Protein AF-A0A9D5UWD8-F1 (afdb_monomer_lite)

Radius of gyration: 19.43 Å; chains: 1; bounding box: 46×44×57 Å

pLDDT: mean 86.45, std 15.27, range [40.31, 98.56]

Sequence (275 aa):
MKQVDFCAARVAHVLWESELEEMVQQRRKTINLGTYKDCDLGVWLHGDGIRELYHLDSVRHLVKVHEAFHHTADRLVALIFTDQQQDIAGEMTRLRNLSRDIVYLVTEAELDYLEHKPLGDFSAHPVKSLIHRLFNIHIPEQGDVEKRGVLDVTYARLMHLRWSRQLLRAFQHWGKDAVLATSEACALGVWIQNVKSKDESILAIVKELEEKHQQFHAKAEETVRLLRRKNFRSSEIVYNDVVALGREVLYLLTRVELTFLQSGTVASSVNVFGH

Secondary structure (DSSP, 8-state):
-----HHHHHHHHHHHHHHHHHHHHHS--------TTTSHHHHHHTTHHHHHHTTSHHHHHHHHHHHHHHHHHHHHHHHHHHT--TTHHHHHHHHHHHHHHHHHHHHHHHHHHHHHS-GGGGTT-TTHHHHHHHHS-----GGGTTTT--EEHHHHHHHHHHHHHHHHHHTTTTTSS-----TTTSHHHHHHHH---S-HHHHHHHHHHHHHHHHHHHHHHHHHHHHHTT-HHHHHHHHHHHHHHHHHHHHHHHHHHHHHHHT----TTEESS--

Foldseek 3Di:
DDDDDLLCQLLVLLVLLVVLVVCLVVVDDDDDPDACCPDSVNVCLVPVVCVPPVVDPLSVVLSVLSNVLRVLSVVLVVCSVVVVPPCNVVSSVSNVVSSLSNLLSSLVSVLVVLVPDDLVVCPPPLCNVLSCCVPPPPVPPLPPLLVQLADALSSVLNVLSVLLVVLVVVLVVLLPRRDDDACCSDSLNVSLVVDDDPDPVLVVLSVVLSVLSNLLRVLSVVLSVCSNVVVNVVSVVSSVSNVVSSSVNSSSSSVSLSVCVVVVPPDSNYDSPSD

Structure (mmCIF, N/CA/C/O backbone):
data_AF-A0A9D5UWD8-F1
#
_entry.id   AF-A0A9D5UWD8-F1
#
loop_
_atom_site.group_PDB
_atom_site.id
_atom_site.type_symbol
_atom_site.label_atom_id
_atom_site.label_alt_id
_atom_site.label_comp_id
_atom_site.label_asym_id
_atom_site.label_entity_id
_atom_site.label_seq_id
_atom_site.pdbx_PDB_ins_code
_atom_site.Cartn_x
_atom_site.Cartn_y
_atom_site.Cartn_z
_atom_site.occupancy
_atom_site.B_iso_or_equiv
_atom_site.auth_seq_id
_atom_site.auth_comp_id
_atom_site.auth_asym_id
_atom_site.auth_atom_id
_atom_site.pdbx_PDB_model_num
ATOM 1 N N . MET A 1 1 ? -20.963 -16.723 -6.556 1.00 53.03 1 MET A N 1
ATOM 2 C CA . MET A 1 1 ? -19.523 -16.480 -6.358 1.00 53.03 1 MET A CA 1
ATOM 3 C C . MET A 1 1 ? -19.395 -15.074 -5.818 1.00 53.03 1 MET A C 1
ATOM 5 O O . MET A 1 1 ? -19.935 -14.172 -6.453 1.00 53.03 1 MET A O 1
ATOM 9 N N . LYS A 1 2 ? -18.842 -14.891 -4.616 1.00 64.75 2 LYS A N 1
ATOM 10 C CA . LYS A 1 2 ? -18.744 -13.547 -4.023 1.00 64.75 2 LYS A CA 1
ATOM 11 C C . LYS A 1 2 ? -17.436 -12.940 -4.521 1.00 64.75 2 LYS A C 1
ATOM 13 O O . LYS A 1 2 ? -16.362 -13.360 -4.105 1.00 64.75 2 LYS A O 1
ATOM 18 N N . GLN A 1 3 ? -17.532 -12.006 -5.461 1.00 78.44 3 GLN A N 1
ATOM 19 C CA . GLN A 1 3 ? -16.373 -11.252 -5.926 1.00 78.44 3 GLN A CA 1
ATOM 20 C C . GLN A 1 3 ? -15.854 -10.389 -4.771 1.00 78.44 3 GLN A C 1
ATOM 22 O O . GLN A 1 3 ? -16.652 -9.744 -4.087 1.00 78.44 3 GLN A O 1
ATOM 27 N N . VAL A 1 4 ? -14.541 -10.407 -4.529 1.00 83.25 4 VAL A N 1
ATOM 28 C CA . VAL A 1 4 ? -13.931 -9.502 -3.551 1.00 83.25 4 VAL A CA 1
ATOM 29 C C . VAL A 1 4 ? -13.881 -8.097 -4.122 1.00 83.25 4 VAL A C 1
ATOM 31 O O . VAL A 1 4 ? -13.512 -7.892 -5.279 1.00 83.25 4 VAL A O 1
ATOM 34 N N . ASP A 1 5 ? -14.233 -7.132 -3.287 1.00 89.12 5 ASP A N 1
ATOM 35 C CA . ASP A 1 5 ? -13.921 -5.737 -3.531 1.00 89.12 5 ASP A CA 1
ATOM 36 C C . ASP A 1 5 ? -12.539 -5.451 -2.923 1.00 89.12 5 ASP A C 1
ATOM 38 O O . ASP A 1 5 ? -12.387 -5.296 -1.708 1.00 89.12 5 ASP A O 1
ATOM 42 N N . PHE A 1 6 ? -11.508 -5.444 -3.774 1.00 91.81 6 PHE A N 1
ATOM 43 C CA . PHE A 1 6 ? -10.127 -5.183 -3.359 1.00 91.81 6 PHE A CA 1
ATOM 44 C C . PHE A 1 6 ? -9.966 -3.794 -2.724 1.00 91.81 6 PHE A C 1
ATOM 46 O O . PHE A 1 6 ? -9.140 -3.619 -1.825 1.00 91.81 6 PHE A O 1
ATOM 53 N N . CYS A 1 7 ? -10.761 -2.813 -3.160 1.00 92.00 7 CYS A N 1
ATOM 54 C CA . CYS A 1 7 ? -10.747 -1.465 -2.612 1.00 92.00 7 CYS A CA 1
ATOM 55 C C . CYS A 1 7 ? -11.295 -1.463 -1.185 1.00 92.00 7 CYS A C 1
ATOM 57 O O . CYS A 1 7 ? -10.599 -1.038 -0.260 1.00 92.00 7 CYS A O 1
ATOM 59 N N . ALA A 1 8 ? -12.484 -2.038 -0.988 1.00 90.81 8 ALA A N 1
ATOM 60 C CA . ALA A 1 8 ? -13.087 -2.174 0.334 1.00 90.81 8 ALA A CA 1
ATOM 61 C C . ALA A 1 8 ? -12.177 -2.951 1.299 1.00 90.81 8 ALA A C 1
ATOM 63 O O . ALA A 1 8 ? -12.008 -2.540 2.446 1.00 90.81 8 ALA A O 1
ATOM 64 N N . ALA A 1 9 ? -11.525 -4.022 0.830 1.00 94.44 9 ALA A N 1
ATOM 65 C CA . ALA A 1 9 ? -10.587 -4.794 1.641 1.00 94.44 9 ALA A CA 1
ATOM 66 C C . ALA A 1 9 ? -9.400 -3.948 2.135 1.00 94.44 9 ALA A C 1
ATOM 68 O O . ALA A 1 9 ? -9.083 -3.993 3.323 1.00 94.44 9 ALA A O 1
ATOM 69 N N . ARG A 1 10 ? -8.758 -3.153 1.264 1.00 96.75 10 ARG A N 1
ATOM 70 C CA . ARG A 1 10 ? -7.655 -2.257 1.665 1.00 96.75 10 ARG A CA 1
ATOM 71 C C . ARG A 1 10 ? -8.112 -1.221 2.687 1.00 96.75 10 ARG A C 1
ATOM 73 O O . ARG A 1 10 ? -7.477 -1.069 3.728 1.00 96.75 10 ARG A O 1
ATOM 80 N N . VAL A 1 11 ? -9.215 -0.533 2.395 1.00 95.50 11 VAL A N 1
ATOM 81 C CA . VAL A 1 11 ? -9.750 0.535 3.249 1.00 95.50 11 VAL A CA 1
ATOM 82 C C . VAL A 1 11 ? -10.136 -0.005 4.626 1.00 95.50 11 VAL A C 1
ATOM 84 O O . VAL A 1 11 ? -9.783 0.614 5.626 1.00 95.50 11 VAL A O 1
ATOM 87 N N . ALA A 1 12 ? -10.787 -1.171 4.698 1.00 95.38 12 ALA A N 1
ATOM 88 C CA . ALA A 1 12 ? -11.187 -1.784 5.964 1.00 95.38 12 ALA A CA 1
ATOM 89 C C . ALA A 1 12 ? -9.990 -2.060 6.890 1.00 95.38 12 ALA A C 1
ATOM 91 O O . ALA A 1 12 ? -10.049 -1.752 8.076 1.00 95.38 12 ALA A O 1
ATOM 92 N N . HIS A 1 13 ? -8.877 -2.571 6.354 1.00 97.25 13 HIS A N 1
ATOM 93 C CA . HIS A 1 13 ? -7.698 -2.878 7.171 1.00 97.25 13 HIS A CA 1
ATOM 94 C C . HIS A 1 13 ? -6.974 -1.622 7.663 1.00 97.25 13 HIS A C 1
ATOM 96 O O . HIS A 1 13 ? -6.545 -1.578 8.815 1.00 97.25 13 HIS A O 1
ATOM 102 N N . VAL A 1 14 ? -6.884 -0.583 6.827 1.00 97.69 14 VAL A N 1
ATOM 103 C CA . VAL A 1 14 ? -6.321 0.712 7.245 1.00 97.69 14 VAL A CA 1
ATOM 104 C C . VAL A 1 14 ? -7.233 1.402 8.267 1.00 97.69 14 VAL A C 1
ATOM 106 O O . VAL A 1 14 ? -6.741 2.033 9.202 1.00 97.69 14 VAL A O 1
ATOM 109 N N . LEU A 1 15 ? -8.556 1.246 8.144 1.00 95.75 15 LEU A N 1
ATOM 110 C CA . LEU A 1 15 ? -9.509 1.721 9.147 1.00 95.75 15 LEU A CA 1
ATOM 111 C C . LEU A 1 15 ? -9.296 1.012 10.488 1.00 95.75 15 LEU A C 1
ATOM 113 O O . LEU A 1 15 ? -9.133 1.686 11.499 1.00 95.75 15 LEU A O 1
ATOM 117 N N . TRP A 1 16 ? -9.221 -0.320 10.500 1.00 97.00 16 TRP A N 1
ATOM 118 C CA . TRP A 1 16 ? -8.969 -1.087 11.722 1.00 97.00 16 TRP A CA 1
ATOM 119 C C . TRP A 1 16 ? -7.642 -0.739 12.391 1.00 97.00 16 TRP A C 1
ATOM 121 O O . TRP A 1 16 ? -7.587 -0.622 13.612 1.00 97.00 16 TRP A O 1
ATOM 131 N N . GLU A 1 17 ? -6.579 -0.527 11.612 1.00 97.44 17 GLU A N 1
ATOM 132 C CA . GLU A 1 17 ? -5.311 -0.011 12.133 1.00 97.44 17 GLU A CA 1
ATOM 133 C C . GLU A 1 17 ? -5.503 1.340 12.843 1.00 97.44 17 GLU A C 1
ATOM 135 O O . GLU A 1 17 ? -5.020 1.520 13.962 1.00 97.44 17 GLU A O 1
ATOM 140 N N . SER A 1 18 ? -6.238 2.272 12.226 1.00 95.56 18 SER A N 1
ATOM 141 C CA . SER A 1 18 ? -6.522 3.589 12.808 1.00 95.56 18 SER A CA 1
ATOM 142 C C . SER A 1 18 ? -7.382 3.503 14.074 1.00 95.56 18 SER A C 1
ATOM 144 O O . SER A 1 18 ? -7.143 4.246 15.025 1.00 95.56 18 SER A O 1
ATOM 146 N N . GLU A 1 19 ? -8.379 2.618 14.107 1.00 94.94 19 GLU A N 1
ATOM 147 C CA . GLU A 1 19 ? -9.230 2.402 15.283 1.00 94.94 19 GLU A CA 1
ATOM 148 C C . GLU A 1 19 ? -8.437 1.785 16.447 1.00 94.94 19 GLU A C 1
ATOM 150 O O . GLU A 1 19 ? -8.596 2.199 17.597 1.00 94.94 19 GLU A O 1
ATOM 155 N N . LEU A 1 20 ? -7.536 0.841 16.155 1.00 95.62 20 LEU A N 1
ATOM 156 C CA . LEU A 1 20 ? -6.610 0.261 17.133 1.00 95.62 20 LEU A CA 1
ATOM 157 C C . LEU A 1 20 ? -5.640 1.308 17.688 1.00 95.62 20 LEU A C 1
ATOM 159 O O . LEU A 1 20 ? -5.402 1.348 18.896 1.00 95.62 20 LEU A O 1
ATOM 163 N N . GLU A 1 21 ? -5.113 2.186 16.837 1.00 95.25 21 GLU A N 1
ATOM 164 C CA . GLU A 1 21 ? -4.282 3.305 17.278 1.00 95.25 21 GLU A CA 1
ATOM 165 C C . GLU A 1 21 ? -5.048 4.247 18.217 1.00 95.25 21 GLU A C 1
ATOM 167 O O . GLU A 1 21 ? -4.544 4.618 19.280 1.00 95.25 21 GLU A O 1
ATOM 172 N N . GLU A 1 22 ? -6.287 4.593 17.868 1.00 93.94 22 GLU A N 1
ATOM 173 C CA . GLU A 1 22 ? -7.138 5.428 18.711 1.00 93.94 22 GLU A CA 1
ATOM 174 C C . GLU A 1 22 ? -7.429 4.753 20.062 1.00 93.94 22 GLU A C 1
ATOM 176 O O . GLU A 1 22 ? -7.369 5.405 21.109 1.00 93.94 22 GLU A O 1
ATOM 181 N N . MET A 1 23 ? -7.673 3.438 20.072 1.00 93.06 23 MET A N 1
ATOM 182 C CA . MET A 1 23 ? -7.838 2.665 21.305 1.00 93.06 23 MET A CA 1
ATOM 183 C C . MET A 1 23 ? -6.600 2.726 22.200 1.00 93.06 23 MET A C 1
ATOM 185 O O . MET A 1 23 ? -6.744 2.913 23.410 1.00 93.06 23 MET A O 1
ATOM 189 N N . VAL A 1 24 ? -5.397 2.604 21.630 1.00 93.00 24 VAL A N 1
ATOM 190 C CA . VAL A 1 24 ? -4.136 2.735 22.378 1.00 93.00 24 VAL A CA 1
ATOM 191 C C . VAL A 1 24 ? -4.013 4.130 23.000 1.00 93.00 24 VAL A C 1
ATOM 193 O O . VAL A 1 24 ? -3.635 4.253 24.166 1.00 93.00 24 VAL A O 1
ATOM 196 N N . GLN A 1 25 ? -4.361 5.179 22.250 1.00 92.12 25 GLN A N 1
ATOM 197 C CA . GLN A 1 25 ? -4.231 6.569 22.697 1.00 92.12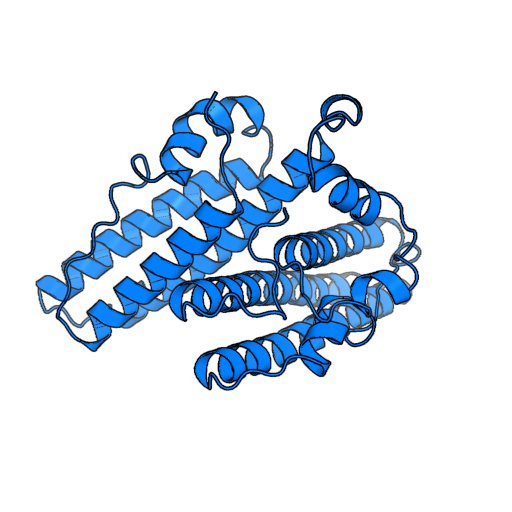 25 GLN A CA 1
ATOM 198 C C . GLN A 1 25 ? -5.275 6.960 23.755 1.00 92.12 25 GLN A C 1
ATOM 200 O O . GLN A 1 25 ? -4.943 7.607 24.748 1.00 92.12 25 GLN A O 1
ATOM 205 N N . GLN A 1 26 ? -6.539 6.577 23.561 1.00 89.00 26 GLN A N 1
ATOM 206 C CA . GLN A 1 26 ? -7.663 7.029 24.391 1.00 89.00 26 GLN A CA 1
ATOM 207 C C . GLN A 1 26 ? -8.056 6.029 25.489 1.00 89.00 26 GLN A C 1
ATOM 209 O O . GLN A 1 26 ? -8.856 6.363 26.366 1.00 89.00 26 GLN A O 1
ATOM 214 N N . ARG A 1 27 ? -7.529 4.796 25.445 1.00 77.06 27 ARG A N 1
ATOM 215 C CA . ARG A 1 27 ? -7.887 3.662 26.324 1.00 77.06 27 ARG A CA 1
ATOM 216 C C . ARG A 1 27 ? -9.387 3.357 26.394 1.00 77.06 27 ARG A C 1
ATOM 218 O O . ARG A 1 27 ? -9.860 2.782 27.374 1.00 77.06 27 ARG A O 1
ATOM 225 N N . ARG A 1 28 ? -10.170 3.800 25.408 1.00 69.38 28 ARG A N 1
ATOM 226 C CA . ARG A 1 28 ? -11.636 3.747 25.444 1.00 69.38 28 ARG A CA 1
ATOM 227 C C . ARG A 1 28 ? -12.200 3.629 24.040 1.00 69.38 28 ARG A C 1
ATOM 229 O O . ARG A 1 28 ? -12.428 4.636 23.388 1.00 69.38 28 ARG A O 1
ATOM 236 N N . LYS A 1 29 ? -12.428 2.392 23.612 1.00 72.94 29 LYS A N 1
ATOM 237 C CA . LYS A 1 29 ? -13.350 1.960 22.552 1.00 72.94 29 LYS A CA 1
ATOM 238 C C . LYS A 1 29 ? -13.253 0.438 22.477 1.00 72.94 29 LYS A C 1
ATOM 240 O O . LYS A 1 29 ? -12.194 -0.125 22.730 1.00 72.94 29 LYS A O 1
ATOM 245 N N . THR A 1 30 ? -14.360 -0.230 22.190 1.00 78.75 30 THR A N 1
ATOM 246 C CA . THR A 1 30 ? -14.347 -1.633 21.768 1.00 78.75 30 THR A CA 1
ATOM 247 C C . THR A 1 30 ? -14.450 -1.637 20.256 1.00 78.75 30 THR A C 1
ATOM 249 O O . THR A 1 30 ? -15.386 -1.047 19.718 1.00 78.75 30 THR A O 1
ATOM 252 N N . ILE A 1 31 ? -13.521 -2.300 19.585 1.00 86.19 31 ILE A N 1
ATOM 253 C CA . ILE A 1 31 ? -13.598 -2.554 18.146 1.00 86.19 31 ILE A CA 1
ATOM 254 C C . ILE A 1 31 ? -14.080 -3.981 17.914 1.00 86.19 31 ILE A C 1
ATOM 256 O O . ILE A 1 31 ? -13.827 -4.872 18.726 1.00 86.19 31 ILE A O 1
ATOM 260 N N . ASN A 1 32 ? -14.764 -4.198 16.798 1.00 85.12 32 ASN A N 1
ATOM 261 C CA . ASN A 1 32 ? -15.128 -5.532 16.347 1.00 85.12 32 ASN A CA 1
ATOM 262 C C . ASN A 1 32 ? -14.342 -5.858 15.076 1.00 85.12 32 ASN A C 1
ATOM 264 O O . ASN A 1 32 ? -14.745 -5.467 13.984 1.00 85.12 32 ASN A O 1
ATOM 268 N N . LEU A 1 33 ? -13.220 -6.558 15.233 1.00 84.56 33 LEU A N 1
ATOM 269 C CA . LEU A 1 33 ? -12.366 -6.972 14.116 1.00 84.56 33 LEU A CA 1
ATOM 270 C C . LEU A 1 33 ? -12.834 -8.279 13.459 1.00 84.56 33 LEU A C 1
ATOM 272 O O . LEU A 1 33 ? -12.444 -8.569 12.330 1.00 84.56 33 LEU A O 1
ATOM 276 N N . GLY A 1 34 ? -13.646 -9.079 14.161 1.00 89.06 34 GLY A N 1
ATOM 277 C CA . GLY A 1 34 ? -13.871 -10.482 13.807 1.00 89.06 34 GLY A CA 1
ATOM 278 C C . GLY A 1 34 ? -12.572 -11.303 13.797 1.00 89.06 34 GLY A C 1
ATOM 279 O O . GLY A 1 34 ? -11.487 -10.806 14.107 1.00 89.06 34 GLY A O 1
ATOM 280 N N . THR A 1 35 ? -12.664 -12.583 13.434 1.00 93.00 35 THR A N 1
ATOM 281 C CA . THR A 1 35 ? -11.459 -13.375 13.154 1.00 93.00 35 THR A CA 1
ATOM 282 C C . THR A 1 35 ? -10.968 -13.112 11.729 1.00 93.00 35 THR A C 1
ATOM 284 O O . THR A 1 35 ? -11.724 -12.650 10.871 1.00 93.00 35 THR A O 1
ATOM 287 N N . TYR A 1 36 ? -9.732 -13.513 11.425 1.00 94.88 36 TYR A N 1
ATOM 288 C CA . TYR A 1 36 ? -9.190 -13.463 10.060 1.00 94.88 36 TYR A CA 1
ATOM 289 C C . TYR A 1 36 ? -9.979 -14.303 9.036 1.00 94.88 36 TYR A C 1
ATOM 291 O O . TYR A 1 36 ? -9.665 -14.274 7.851 1.00 94.88 36 TYR A O 1
ATOM 299 N N . LYS A 1 37 ? -10.968 -15.101 9.454 1.00 94.62 37 LYS A N 1
ATOM 300 C CA . LYS A 1 37 ? -11.851 -15.847 8.543 1.00 94.62 37 LYS A CA 1
ATOM 301 C C . LYS A 1 37 ? -13.211 -15.186 8.356 1.00 94.62 37 LYS A C 1
ATOM 303 O O . LYS A 1 37 ? -13.900 -15.526 7.399 1.00 94.62 37 LYS A O 1
ATOM 308 N N . ASP A 1 38 ? -13.573 -14.258 9.237 1.00 94.12 38 ASP A N 1
ATOM 309 C CA . ASP A 1 38 ? -14.908 -13.661 9.282 1.00 94.12 38 ASP A CA 1
ATOM 310 C C . ASP A 1 38 ? -14.965 -12.288 8.603 1.00 94.12 38 ASP A C 1
ATOM 312 O O . ASP A 1 38 ? -16.046 -11.830 8.236 1.00 94.12 38 ASP A O 1
ATOM 316 N N . CYS A 1 39 ? -13.820 -11.628 8.395 1.00 94.12 39 CYS A N 1
ATOM 317 C CA . CYS A 1 39 ? -13.760 -10.408 7.594 1.00 94.12 39 CYS A CA 1
ATOM 318 C C . CYS A 1 39 ? -13.993 -10.693 6.099 1.00 94.12 39 CYS A C 1
ATOM 320 O O . CYS A 1 39 ? -13.713 -11.789 5.617 1.00 94.12 39 CYS A O 1
ATOM 322 N N . ASP A 1 40 ? -14.449 -9.699 5.327 1.00 91.69 40 ASP A N 1
ATOM 323 C CA . ASP A 1 40 ? -14.747 -9.882 3.894 1.00 91.69 40 ASP A CA 1
ATOM 324 C C . ASP A 1 40 ? -13.547 -10.411 3.089 1.00 91.69 40 ASP A C 1
ATOM 326 O O . ASP A 1 40 ? -13.710 -11.301 2.248 1.00 91.69 40 ASP A O 1
ATOM 330 N N . LEU A 1 41 ? -12.338 -9.910 3.378 1.00 94.00 41 LEU A N 1
ATOM 331 C CA . LEU A 1 41 ? -11.107 -10.413 2.766 1.00 94.00 41 LEU A CA 1
ATOM 332 C C . LEU A 1 41 ? -10.833 -11.865 3.179 1.00 94.00 41 LEU A C 1
ATOM 334 O O . LEU A 1 41 ? -10.489 -12.679 2.330 1.00 94.00 41 LEU A O 1
ATOM 338 N N . GLY A 1 42 ? -11.018 -12.204 4.454 1.00 94.69 42 GLY A N 1
ATOM 339 C CA . GLY A 1 42 ? -10.852 -13.552 4.995 1.00 94.69 42 GLY A CA 1
ATOM 340 C C . GLY A 1 42 ? -11.817 -14.561 4.388 1.00 94.69 42 GLY A C 1
ATOM 341 O O . GLY A 1 42 ? -11.394 -15.615 3.914 1.00 94.69 42 GLY A O 1
ATOM 342 N N . VAL A 1 43 ? -13.101 -14.208 4.317 1.00 93.69 43 VAL A N 1
ATOM 343 C CA . VAL A 1 43 ? -14.144 -15.013 3.669 1.00 93.69 43 VAL A CA 1
ATOM 344 C C . VAL A 1 43 ? -13.773 -15.295 2.214 1.00 93.69 43 VAL A C 1
ATOM 346 O O . VAL A 1 43 ? -13.932 -16.421 1.741 1.00 93.69 43 VAL A O 1
ATOM 349 N N . TRP A 1 44 ? -13.233 -14.304 1.501 1.00 92.38 44 TRP A N 1
ATOM 350 C CA . TRP A 1 44 ? -12.761 -14.507 0.134 1.00 92.38 44 TRP A CA 1
ATOM 351 C C . TRP A 1 44 ? -11.486 -15.364 0.065 1.00 92.38 44 TRP A C 1
ATOM 353 O O . TRP A 1 44 ? -11.452 -16.334 -0.696 1.00 92.38 44 TRP A O 1
ATOM 363 N N . LEU A 1 45 ? -10.468 -15.069 0.881 1.00 92.00 45 LEU A N 1
ATOM 364 C CA . LEU A 1 45 ? -9.189 -15.790 0.933 1.00 92.00 45 LEU A CA 1
ATOM 365 C C . LEU A 1 45 ? -9.330 -17.253 1.357 1.00 92.00 45 LEU A C 1
ATOM 367 O O . LEU A 1 45 ? -8.485 -18.061 0.996 1.00 92.00 45 LEU A O 1
ATOM 371 N N . HIS A 1 46 ? -10.364 -17.606 2.117 1.00 90.56 46 HIS A N 1
ATOM 372 C CA . HIS A 1 46 ? -10.648 -18.984 2.526 1.00 90.56 46 HIS A CA 1
ATOM 373 C C . HIS A 1 46 ? -11.791 -19.631 1.729 1.00 90.56 46 HIS A C 1
ATOM 375 O O . HIS A 1 46 ? -12.124 -20.792 1.969 1.00 90.56 46 HIS A O 1
ATOM 381 N N . GLY A 1 47 ? -12.368 -18.901 0.773 1.00 89.19 47 GLY A N 1
ATOM 382 C CA . GLY A 1 47 ? -13.449 -19.348 -0.098 1.00 89.19 47 GLY A CA 1
ATOM 383 C C . GLY A 1 47 ? -13.031 -19.371 -1.567 1.00 89.19 47 GLY A C 1
ATOM 384 O O . GLY A 1 47 ? -12.229 -20.199 -1.997 1.00 89.19 47 GLY A O 1
ATOM 385 N N . ASP A 1 48 ? -13.622 -18.479 -2.360 1.00 82.38 48 ASP A N 1
ATOM 386 C CA . ASP A 1 48 ? -13.440 -18.435 -3.816 1.00 82.38 48 ASP A CA 1
ATOM 387 C C . ASP A 1 48 ? -12.011 -18.018 -4.215 1.00 82.38 48 ASP A C 1
ATOM 389 O O . ASP A 1 48 ? -11.419 -18.626 -5.108 1.00 82.38 48 ASP A O 1
ATOM 393 N N . GLY A 1 49 ? -11.417 -17.052 -3.506 1.00 78.31 49 GLY A N 1
ATOM 394 C CA . GLY A 1 49 ? -10.121 -16.463 -3.853 1.00 78.31 49 GLY A CA 1
ATOM 395 C C . GLY A 1 49 ? -8.967 -17.459 -3.863 1.00 78.31 49 GLY A C 1
ATOM 396 O O . GLY A 1 49 ? -8.127 -17.429 -4.763 1.00 78.31 49 GLY A O 1
ATOM 397 N N . ILE A 1 50 ? -8.951 -18.404 -2.918 1.00 82.38 50 ILE A N 1
ATOM 398 C CA . ILE A 1 50 ? -7.919 -19.447 -2.883 1.00 82.38 50 ILE A CA 1
ATOM 399 C C . ILE A 1 50 ? -8.058 -20.422 -4.053 1.00 82.38 50 ILE A C 1
ATOM 401 O O . ILE A 1 50 ? -7.071 -20.929 -4.569 1.00 82.38 50 ILE A O 1
ATOM 405 N N . ARG A 1 51 ? -9.277 -20.693 -4.518 1.00 84.75 51 ARG A N 1
ATOM 406 C CA . ARG A 1 51 ? -9.471 -21.653 -5.609 1.00 84.75 51 ARG A CA 1
ATOM 407 C C . ARG A 1 51 ? -8.962 -21.099 -6.932 1.00 84.75 51 ARG A C 1
ATOM 409 O O . ARG A 1 51 ? -8.381 -21.843 -7.714 1.00 84.75 51 ARG A O 1
ATOM 416 N N . GLU A 1 52 ? -9.152 -19.803 -7.154 1.00 82.88 52 GLU A N 1
ATOM 417 C CA . GLU A 1 52 ? -8.781 -19.145 -8.406 1.00 82.88 52 GLU A CA 1
ATOM 418 C C . GLU A 1 52 ? -7.316 -18.695 -8.417 1.00 82.88 52 GLU A C 1
ATOM 420 O O . GLU A 1 52 ? -6.607 -18.917 -9.397 1.00 82.88 52 GLU A O 1
ATOM 425 N N . LEU A 1 53 ? -6.838 -18.096 -7.323 1.00 85.94 53 LEU A N 1
ATOM 426 C CA . LEU A 1 53 ? -5.596 -17.318 -7.330 1.00 85.94 53 LEU A CA 1
ATOM 427 C C . LEU A 1 53 ? -4.489 -17.876 -6.425 1.00 85.94 53 LEU A C 1
ATOM 429 O O . LEU A 1 53 ? -3.399 -17.315 -6.386 1.00 85.94 53 LEU A O 1
ATOM 433 N N . TYR A 1 54 ? -4.691 -18.999 -5.726 1.00 86.44 54 TYR A N 1
ATOM 434 C CA . TYR A 1 54 ? -3.675 -19.538 -4.800 1.00 86.44 54 TYR A CA 1
ATOM 435 C C . TYR A 1 54 ? -2.384 -20.013 -5.466 1.00 86.44 54 TYR A C 1
ATOM 437 O O . TYR A 1 54 ? -1.360 -20.179 -4.800 1.00 86.44 54 TYR A O 1
ATOM 445 N N . HIS A 1 55 ? -2.401 -20.235 -6.779 1.00 88.31 55 HIS A N 1
ATOM 446 C CA . HIS A 1 55 ? -1.185 -20.530 -7.528 1.00 88.31 55 HIS A CA 1
ATOM 447 C C . HIS A 1 55 ? -0.218 -19.330 -7.554 1.00 88.31 55 HIS A C 1
ATOM 449 O O . HIS A 1 55 ? 0.988 -19.544 -7.696 1.00 88.31 55 HIS A O 1
ATOM 455 N N . LEU A 1 56 ? -0.714 -18.113 -7.315 1.00 88.62 56 LEU A N 1
ATOM 456 C CA . LEU A 1 56 ? 0.077 -16.892 -7.212 1.00 88.62 56 LEU A CA 1
ATOM 457 C C . LEU A 1 56 ? 0.758 -16.779 -5.839 1.00 88.62 56 LEU A C 1
ATOM 459 O O . LEU A 1 56 ? 0.130 -16.946 -4.789 1.00 88.62 56 LEU A O 1
ATOM 463 N N . ASP A 1 57 ? 2.055 -16.462 -5.839 1.00 91.06 57 ASP A N 1
ATOM 464 C CA . ASP A 1 57 ? 2.840 -16.263 -4.612 1.00 91.06 57 ASP A CA 1
ATOM 465 C C . ASP A 1 57 ? 2.304 -15.116 -3.747 1.00 91.06 57 ASP A C 1
ATOM 467 O O . ASP A 1 57 ? 2.260 -15.242 -2.519 1.00 91.06 57 ASP A O 1
ATOM 471 N N . SER A 1 58 ? 1.838 -14.038 -4.385 1.00 90.31 58 SER A N 1
ATOM 472 C CA . SER A 1 58 ? 1.239 -12.863 -3.741 1.00 90.31 58 SER A CA 1
ATOM 473 C C . SER A 1 58 ? 0.057 -13.253 -2.848 1.00 90.31 58 SER A C 1
ATOM 475 O O . SER A 1 58 ? 0.016 -12.887 -1.673 1.00 90.31 58 SER A O 1
ATOM 477 N N . VAL A 1 59 ? -0.849 -14.099 -3.347 1.00 92.56 59 VAL A N 1
ATOM 478 C CA . VAL A 1 59 ? -2.022 -14.583 -2.598 1.00 92.56 59 VAL A CA 1
ATOM 479 C C . VAL A 1 59 ? -1.628 -15.531 -1.468 1.00 92.56 59 VAL A C 1
ATOM 481 O O . VAL A 1 59 ? -2.149 -15.414 -0.357 1.00 92.56 59 VAL A O 1
ATOM 484 N N . ARG A 1 60 ? -0.666 -16.439 -1.688 1.00 94.31 60 ARG A N 1
ATOM 485 C CA . ARG A 1 60 ? -0.155 -17.303 -0.606 1.00 94.31 60 ARG A CA 1
ATOM 486 C C . ARG A 1 60 ? 0.463 -16.493 0.527 1.00 94.31 60 ARG A C 1
ATOM 488 O O . ARG A 1 60 ? 0.310 -16.854 1.696 1.00 94.31 60 ARG A O 1
ATOM 495 N N . HIS A 1 61 ? 1.185 -15.429 0.190 1.00 96.00 61 HIS A N 1
ATOM 496 C CA . HIS A 1 61 ? 1.771 -14.543 1.183 1.00 96.00 61 HIS A CA 1
ATOM 497 C C . HIS A 1 61 ? 0.698 -13.709 1.890 1.00 96.00 61 HIS A C 1
ATOM 499 O O . HIS A 1 61 ? 0.733 -13.615 3.117 1.00 96.00 61 HIS A O 1
ATOM 505 N N . LEU A 1 62 ? -0.296 -13.212 1.147 1.00 96.19 62 LEU A N 1
ATOM 506 C CA . LEU A 1 62 ? -1.421 -12.447 1.681 1.00 96.19 62 LEU A CA 1
ATOM 507 C C . LEU A 1 62 ? -2.165 -13.214 2.777 1.00 96.19 62 LEU A C 1
ATOM 509 O O . LEU A 1 62 ? -2.408 -12.641 3.831 1.00 96.19 62 LEU A O 1
ATOM 513 N N . VAL A 1 63 ? -2.441 -14.512 2.594 1.00 96.19 63 VAL A N 1
ATOM 514 C CA . VAL A 1 63 ? -3.074 -15.350 3.636 1.00 96.19 63 VAL A CA 1
ATOM 515 C C . VAL A 1 63 ? -2.285 -15.310 4.950 1.00 96.19 63 VAL A C 1
ATOM 517 O O . VAL A 1 63 ? -2.867 -15.116 6.015 1.00 96.19 63 VAL A O 1
ATOM 520 N N . LYS A 1 64 ? -0.954 -15.443 4.883 1.00 97.25 64 LYS A N 1
ATOM 521 C CA . LYS A 1 64 ? -0.085 -15.455 6.072 1.00 97.25 64 LYS A CA 1
ATOM 522 C C . LYS A 1 64 ? -0.023 -14.089 6.755 1.00 97.25 64 LYS A C 1
ATOM 524 O O . LYS A 1 64 ? -0.086 -14.016 7.979 1.00 97.25 64 LYS A O 1
ATOM 529 N N . VAL A 1 65 ? 0.128 -13.017 5.974 1.00 98.25 65 VAL A N 1
ATOM 530 C CA . VAL A 1 65 ? 0.194 -11.642 6.497 1.00 98.25 65 VAL A CA 1
ATOM 531 C C . VAL A 1 65 ? -1.146 -11.245 7.117 1.00 98.25 65 VAL A C 1
ATOM 533 O O . VAL A 1 65 ? -1.169 -10.680 8.206 1.00 98.25 65 VAL A O 1
ATOM 536 N N . HIS A 1 66 ? -2.253 -11.601 6.469 1.00 97.94 66 HIS A N 1
ATOM 537 C CA . HIS A 1 66 ? -3.604 -11.358 6.956 1.00 97.94 66 HIS A CA 1
ATOM 538 C C . HIS A 1 66 ? -3.878 -12.061 8.291 1.00 97.94 66 HIS A C 1
ATOM 540 O O . HIS A 1 66 ? -4.317 -11.430 9.252 1.00 97.94 66 HIS A O 1
ATOM 546 N N . GLU A 1 67 ? -3.541 -13.349 8.393 1.00 97.94 67 GLU A N 1
ATOM 547 C CA . GLU A 1 67 ? -3.640 -14.082 9.655 1.00 97.94 67 GLU A CA 1
ATOM 548 C C . GLU A 1 67 ? -2.773 -13.430 10.745 1.00 97.94 67 GLU A C 1
ATOM 550 O O . GLU A 1 67 ? -3.243 -13.205 11.862 1.00 97.94 67 GLU A O 1
ATOM 555 N N . ALA A 1 68 ? -1.528 -13.063 10.424 1.00 98.31 68 ALA A N 1
ATOM 556 C CA . ALA A 1 68 ? -0.629 -12.401 11.366 1.00 98.31 68 ALA A CA 1
ATOM 557 C C . ALA A 1 68 ? -1.143 -11.025 11.828 1.00 98.31 68 ALA A C 1
ATOM 559 O O . ALA A 1 68 ? -0.912 -10.660 12.984 1.00 98.31 68 ALA A O 1
ATOM 560 N N . PHE A 1 69 ? -1.825 -10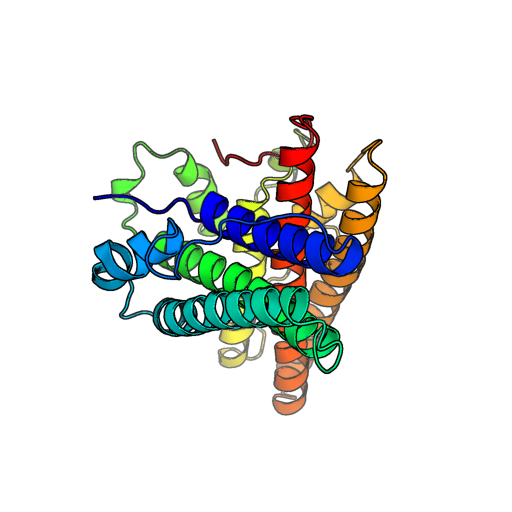.272 10.958 1.00 98.44 69 PHE A N 1
ATOM 561 C CA . PHE A 1 69 ? -2.439 -8.983 11.287 1.00 98.44 69 PHE A CA 1
ATOM 562 C C . PHE A 1 69 ? -3.504 -9.148 12.366 1.00 98.44 69 PHE A C 1
ATOM 564 O O . PHE A 1 69 ? -3.370 -8.548 13.429 1.00 98.44 69 PHE A O 1
ATOM 571 N N . HIS A 1 70 ? -4.488 -10.024 12.149 1.00 98.12 70 HIS A N 1
ATOM 572 C CA . HIS A 1 70 ? -5.553 -10.264 13.128 1.00 98.12 70 HIS A CA 1
ATOM 573 C C . HIS A 1 70 ? -5.003 -10.793 14.459 1.00 98.12 70 HIS A C 1
ATOM 575 O O . HIS A 1 70 ? -5.364 -10.274 15.508 1.00 98.12 70 HIS A O 1
ATOM 581 N N . HIS A 1 71 ? -4.046 -11.730 14.443 1.00 97.50 71 HIS A N 1
ATOM 582 C CA . HIS A 1 71 ? -3.420 -12.201 15.688 1.00 97.50 71 HIS A CA 1
ATOM 583 C C . HIS A 1 71 ? -2.679 -11.083 16.440 1.00 97.50 71 HIS A C 1
ATOM 585 O O . HIS A 1 71 ? -2.675 -11.052 17.668 1.00 97.50 71 HIS A O 1
ATOM 591 N N . THR A 1 72 ? -2.016 -10.176 15.718 1.00 97.38 72 THR A N 1
ATOM 592 C CA . THR A 1 72 ? -1.338 -9.012 16.316 1.00 97.38 72 THR A CA 1
ATOM 593 C C . THR A 1 72 ? -2.359 -8.027 16.885 1.00 97.38 72 THR A C 1
ATOM 595 O O . THR A 1 72 ? -2.165 -7.512 17.983 1.00 97.38 72 THR A O 1
ATOM 598 N N . ALA A 1 73 ? -3.477 -7.820 16.191 1.00 96.50 73 ALA A N 1
ATOM 599 C CA . ALA A 1 73 ? -4.571 -6.992 16.671 1.00 96.50 73 ALA A CA 1
ATOM 600 C C . ALA A 1 73 ? -5.216 -7.564 17.948 1.00 96.50 73 ALA A C 1
ATOM 602 O O . ALA A 1 73 ? -5.389 -6.828 18.917 1.00 96.50 73 ALA A O 1
ATOM 603 N N . ASP A 1 74 ? -5.470 -8.875 18.006 1.00 95.12 74 ASP A N 1
ATOM 604 C CA . ASP A 1 74 ? -6.006 -9.552 19.195 1.00 95.12 74 ASP A CA 1
ATOM 605 C C . ASP A 1 74 ? -5.073 -9.405 20.406 1.00 95.12 74 ASP A C 1
ATOM 607 O O . ASP A 1 74 ? -5.517 -9.092 21.516 1.00 95.12 74 ASP A O 1
ATOM 611 N N . ARG A 1 75 ? -3.758 -9.577 20.199 1.00 94.62 75 ARG A N 1
ATOM 612 C CA . ARG A 1 75 ? -2.755 -9.347 21.251 1.00 94.62 75 ARG A CA 1
ATOM 613 C C . ARG A 1 75 ? -2.756 -7.900 21.724 1.00 94.62 75 ARG A C 1
ATOM 615 O O . ARG A 1 75 ? -2.738 -7.665 22.930 1.00 94.62 75 ARG A O 1
ATOM 622 N N . LEU A 1 76 ? -2.798 -6.941 20.801 1.00 94.62 76 LEU A N 1
ATOM 623 C CA . LEU A 1 76 ? -2.821 -5.518 21.130 1.00 94.62 76 LEU A CA 1
ATOM 624 C C . LEU A 1 76 ? -4.059 -5.163 21.966 1.00 94.62 76 LEU A C 1
ATOM 626 O O . LEU A 1 76 ? -3.936 -4.490 22.988 1.00 94.62 76 LEU A O 1
ATOM 630 N N . VAL A 1 77 ? -5.232 -5.683 21.597 1.00 92.88 77 VAL A N 1
ATOM 631 C CA . VAL A 1 77 ? -6.470 -5.526 22.373 1.00 92.88 77 VAL A CA 1
ATOM 632 C C . VAL A 1 77 ? -6.314 -6.110 23.782 1.00 92.88 77 VAL A C 1
ATOM 634 O O . VAL A 1 77 ? -6.648 -5.444 24.762 1.00 92.88 77 VAL A O 1
ATOM 637 N N . ALA A 1 78 ? -5.750 -7.314 23.917 1.00 92.00 78 ALA A N 1
ATOM 638 C CA . ALA A 1 78 ? -5.507 -7.925 25.224 1.00 92.00 78 ALA A CA 1
ATOM 639 C C . ALA A 1 78 ? -4.530 -7.111 26.099 1.00 92.00 78 ALA A C 1
ATOM 641 O O . ALA A 1 78 ? -4.774 -6.947 27.299 1.00 92.00 78 ALA A O 1
ATOM 642 N N . LEU A 1 79 ? -3.454 -6.564 25.519 1.00 92.12 79 LEU A N 1
ATOM 643 C CA . LEU A 1 79 ? -2.495 -5.697 26.220 1.00 92.12 79 LEU A CA 1
ATOM 644 C C . LEU A 1 79 ? -3.153 -4.408 26.734 1.00 92.12 79 LEU A C 1
ATOM 646 O O . LEU A 1 79 ? -2.931 -4.018 27.880 1.00 92.12 79 LEU A O 1
ATOM 650 N N . ILE A 1 80 ? -4.018 -3.783 25.927 1.00 90.38 80 ILE A N 1
ATOM 651 C CA . ILE A 1 80 ? -4.766 -2.577 26.319 1.00 90.38 80 ILE A CA 1
ATOM 652 C C . ILE A 1 80 ? -5.656 -2.852 27.543 1.00 90.38 80 ILE A C 1
ATOM 654 O O . ILE A 1 80 ? -5.729 -2.016 28.445 1.00 90.38 80 ILE A O 1
ATOM 658 N N . PHE A 1 81 ? -6.309 -4.018 27.609 1.00 89.25 81 PHE A N 1
ATOM 659 C CA . PHE A 1 81 ? -7.216 -4.368 28.711 1.00 89.25 81 PHE A CA 1
ATOM 660 C C . PHE A 1 81 ? -6.518 -4.895 29.972 1.00 89.25 81 PHE A C 1
ATOM 662 O O . PHE A 1 81 ? -7.099 -4.829 31.054 1.00 89.25 81 PHE A O 1
ATOM 669 N N . THR A 1 82 ? -5.291 -5.407 29.863 1.00 88.69 82 THR A N 1
ATOM 670 C CA . THR A 1 82 ? -4.538 -5.970 31.002 1.00 88.69 82 THR A CA 1
ATOM 671 C C . THR A 1 82 ? -3.602 -4.964 31.686 1.00 88.69 82 THR A C 1
ATOM 673 O O . THR A 1 82 ? -2.924 -5.327 32.644 1.00 88.69 82 THR A O 1
ATOM 676 N N . ASP A 1 83 ? -3.572 -3.707 31.216 1.00 74.56 83 ASP A N 1
ATOM 677 C CA . ASP A 1 83 ? -2.678 -2.610 31.649 1.00 74.56 83 ASP A CA 1
ATOM 678 C C . ASP A 1 83 ? -1.179 -2.980 31.649 1.00 74.56 83 ASP A C 1
ATOM 680 O O . ASP A 1 83 ? -0.341 -2.331 32.281 1.00 74.56 83 ASP A O 1
ATOM 684 N N . GLN A 1 84 ? -0.812 -4.013 30.886 1.00 78.38 84 GLN A N 1
ATOM 685 C CA . GLN A 1 84 ? 0.576 -4.363 30.618 1.00 78.38 84 GLN A CA 1
ATOM 686 C C . GLN A 1 84 ? 1.104 -3.417 29.540 1.00 78.38 84 GLN A C 1
ATOM 688 O O . GLN A 1 84 ? 1.057 -3.700 28.349 1.00 78.38 84 GLN A O 1
ATOM 693 N N . GLN A 1 85 ? 1.603 -2.252 29.962 1.00 73.31 85 GLN A N 1
ATOM 694 C CA . GLN A 1 85 ? 2.166 -1.262 29.032 1.00 73.31 85 GLN A CA 1
ATOM 695 C C . GLN A 1 85 ? 3.445 -1.730 28.333 1.00 73.31 85 GLN A C 1
ATOM 697 O O . GLN A 1 85 ? 3.874 -1.120 27.351 1.00 73.31 85 GLN A O 1
ATOM 702 N N . GLN A 1 86 ? 4.070 -2.791 28.842 1.00 77.31 86 GLN A N 1
ATOM 703 C CA . GLN A 1 86 ? 5.207 -3.405 28.181 1.00 77.31 86 GLN A CA 1
ATOM 704 C C . GLN A 1 86 ? 4.726 -3.972 26.836 1.00 77.31 86 GLN A C 1
ATOM 706 O O . GLN A 1 86 ? 3.809 -4.779 26.797 1.00 77.31 86 GLN A O 1
ATOM 711 N N . ASP A 1 87 ? 5.348 -3.510 25.748 1.00 88.44 87 ASP A N 1
ATOM 712 C CA . ASP A 1 87 ? 5.170 -3.979 24.362 1.00 88.44 87 ASP A CA 1
ATOM 713 C C . ASP A 1 87 ? 4.011 -3.401 23.515 1.00 88.44 87 ASP A C 1
ATOM 715 O O . ASP A 1 87 ? 3.954 -3.661 22.316 1.00 88.44 87 ASP A O 1
ATOM 719 N N . ILE A 1 88 ? 3.152 -2.510 24.035 1.00 93.81 88 ILE A N 1
ATOM 720 C CA . ILE A 1 88 ? 2.088 -1.879 23.208 1.00 93.81 88 ILE A CA 1
ATOM 721 C C . ILE A 1 88 ? 2.669 -1.160 21.975 1.00 93.81 88 ILE A C 1
ATOM 723 O O . ILE A 1 88 ? 2.154 -1.286 20.866 1.00 93.81 88 ILE A O 1
ATOM 727 N N . ALA A 1 89 ? 3.767 -0.419 22.147 1.00 94.25 89 ALA A N 1
ATOM 728 C CA . ALA A 1 89 ? 4.421 0.289 21.045 1.00 94.25 89 ALA A CA 1
ATOM 729 C C . ALA A 1 89 ? 5.042 -0.668 20.007 1.00 94.25 89 ALA A C 1
ATOM 731 O O . ALA A 1 89 ? 5.041 -0.365 18.809 1.00 94.25 89 ALA A O 1
ATOM 732 N N . GLY A 1 90 ? 5.560 -1.815 20.460 1.00 95.81 90 GLY A N 1
ATOM 733 C CA . GLY A 1 90 ? 6.127 -2.854 19.602 1.00 95.81 90 GLY A CA 1
ATOM 734 C C . GLY A 1 90 ? 5.045 -3.523 18.760 1.00 95.81 90 GLY A C 1
ATOM 735 O O . GLY A 1 90 ? 5.147 -3.551 17.531 1.00 95.81 90 GLY A O 1
ATOM 736 N N . GLU A 1 91 ? 3.959 -3.956 19.400 1.00 96.44 91 GLU A N 1
ATOM 737 C CA . GLU A 1 91 ? 2.815 -4.568 18.721 1.00 96.44 91 GLU A CA 1
ATOM 738 C C . GLU A 1 91 ? 2.105 -3.586 17.783 1.00 96.44 91 GLU A C 1
ATOM 740 O O . GLU A 1 91 ? 1.765 -3.963 16.662 1.00 96.44 91 GLU A O 1
ATOM 745 N N . MET A 1 92 ? 1.973 -2.307 18.160 1.00 96.94 92 MET A N 1
ATOM 746 C CA . MET A 1 92 ? 1.443 -1.289 17.250 1.00 96.94 92 MET A CA 1
ATOM 747 C C . MET A 1 92 ? 2.348 -1.129 16.024 1.00 96.94 92 MET A C 1
ATOM 749 O O . MET A 1 92 ? 1.867 -1.155 14.897 1.00 96.94 92 MET A O 1
ATOM 753 N N . THR A 1 93 ? 3.669 -1.034 16.201 1.00 97.44 93 THR A N 1
ATOM 754 C CA . THR A 1 93 ? 4.612 -0.952 15.069 1.00 97.44 93 THR A CA 1
ATOM 755 C C . THR A 1 93 ? 4.482 -2.162 14.143 1.00 97.44 93 THR A C 1
ATOM 757 O O . THR A 1 93 ? 4.422 -2.013 12.921 1.00 97.44 93 THR A O 1
ATOM 760 N N . ARG A 1 94 ? 4.376 -3.366 14.715 1.00 97.94 94 ARG A N 1
ATOM 761 C CA . ARG A 1 94 ? 4.158 -4.604 13.963 1.00 97.94 94 ARG A CA 1
ATOM 762 C C . ARG A 1 94 ? 2.844 -4.574 13.183 1.00 97.94 94 ARG A C 1
ATOM 764 O O . ARG A 1 94 ? 2.842 -4.933 12.007 1.00 97.94 94 ARG A O 1
ATOM 771 N N . LEU A 1 95 ? 1.756 -4.128 13.806 1.00 97.88 95 LEU A N 1
ATOM 772 C CA . LEU A 1 95 ? 0.446 -3.995 13.174 1.00 97.88 95 LEU A CA 1
ATOM 773 C C . LEU A 1 95 ? 0.503 -3.051 11.964 1.00 97.88 95 LEU A C 1
ATOM 775 O O . LEU A 1 95 ? 0.042 -3.416 10.885 1.00 97.88 95 LEU A O 1
ATOM 779 N N . ARG A 1 96 ? 1.136 -1.879 12.113 1.00 97.81 96 ARG A N 1
ATOM 780 C CA . ARG A 1 96 ? 1.301 -0.905 11.020 1.00 97.81 96 ARG A CA 1
ATOM 781 C C . ARG A 1 96 ? 2.107 -1.472 9.848 1.00 97.81 96 ARG A C 1
ATOM 783 O O . ARG A 1 96 ? 1.816 -1.176 8.690 1.00 97.81 96 ARG A O 1
ATOM 790 N N . ASN A 1 97 ? 3.128 -2.285 10.124 1.00 97.94 97 ASN A N 1
ATOM 791 C CA . ASN A 1 97 ? 3.901 -2.956 9.074 1.00 97.94 97 ASN A CA 1
ATOM 792 C C . ASN A 1 97 ? 3.053 -4.007 8.343 1.00 97.94 97 ASN A C 1
ATOM 794 O O . ASN A 1 97 ? 3.034 -4.037 7.116 1.00 97.94 97 ASN A O 1
ATOM 798 N N . LEU A 1 98 ? 2.291 -4.815 9.087 1.00 98.31 98 LEU A N 1
ATOM 799 C CA . LEU A 1 98 ? 1.387 -5.813 8.510 1.00 98.31 98 LEU A CA 1
ATOM 800 C C . LEU A 1 98 ? 0.277 -5.163 7.672 1.00 98.31 98 LEU A C 1
ATOM 802 O O . LEU A 1 98 ? -0.048 -5.674 6.608 1.00 98.31 98 LEU A O 1
ATOM 806 N N . SER A 1 99 ? -0.261 -4.019 8.100 1.00 98.19 99 SER A N 1
ATOM 807 C CA . SER A 1 99 ? -1.247 -3.243 7.335 1.00 98.19 99 SER A CA 1
ATOM 808 C C . SER A 1 99 ? -0.698 -2.789 5.975 1.00 98.19 99 SER A C 1
ATOM 810 O O . SER A 1 99 ? -1.331 -3.010 4.940 1.00 98.19 99 SER A O 1
ATOM 812 N N . ARG A 1 100 ? 0.531 -2.248 5.943 1.00 98.19 100 ARG A N 1
ATOM 813 C CA . ARG A 1 100 ? 1.228 -1.904 4.689 1.00 98.19 100 ARG A CA 1
ATOM 814 C C . ARG A 1 100 ? 1.402 -3.115 3.779 1.00 98.19 100 ARG A C 1
ATOM 816 O O . ARG A 1 100 ? 1.140 -3.019 2.579 1.00 98.19 100 ARG A O 1
ATOM 823 N N . ASP A 1 101 ? 1.814 -4.249 4.343 1.00 97.94 101 ASP A N 1
ATOM 824 C CA . ASP A 1 101 ? 1.992 -5.485 3.581 1.00 97.94 101 ASP A CA 1
ATOM 825 C C . ASP A 1 101 ? 0.652 -6.013 3.036 1.00 97.94 101 ASP A C 1
ATOM 827 O O . ASP A 1 101 ? 0.600 -6.426 1.878 1.00 97.94 101 ASP A O 1
ATOM 831 N N . ILE A 1 102 ? -0.449 -5.932 3.797 1.00 98.12 102 ILE A N 1
ATOM 832 C CA . ILE A 1 102 ? -1.798 -6.259 3.301 1.00 98.12 102 ILE A CA 1
ATOM 833 C C . ILE A 1 102 ? -2.158 -5.353 2.127 1.00 98.12 102 ILE A C 1
ATOM 835 O O . ILE A 1 102 ? -2.530 -5.860 1.071 1.00 98.12 102 ILE A O 1
ATOM 839 N N . VAL A 1 103 ? -2.020 -4.030 2.262 1.00 98.25 103 VAL A N 1
ATOM 840 C CA . VAL A 1 103 ? -2.356 -3.094 1.177 1.00 98.25 103 VAL A CA 1
ATOM 841 C C . VAL A 1 103 ? -1.558 -3.406 -0.089 1.00 98.25 103 VAL A C 1
ATOM 843 O O . VAL A 1 103 ? -2.129 -3.449 -1.185 1.00 98.25 103 VAL A O 1
ATOM 846 N N . TYR A 1 104 ? -0.258 -3.666 0.051 1.00 97.94 104 TYR A N 1
ATOM 847 C CA . TYR A 1 104 ? 0.600 -4.047 -1.066 1.00 97.94 104 TYR A CA 1
ATOM 848 C C . TYR A 1 104 ? 0.142 -5.358 -1.718 1.00 97.94 104 TYR A C 1
ATOM 850 O O . TYR A 1 104 ? -0.105 -5.386 -2.921 1.00 97.94 104 TYR A O 1
ATOM 858 N N . LEU A 1 105 ? -0.037 -6.425 -0.936 1.00 97.12 105 LEU A N 1
ATOM 859 C CA . LEU A 1 105 ? -0.361 -7.759 -1.452 1.00 97.12 105 LEU A CA 1
ATOM 860 C C . LEU A 1 105 ? -1.780 -7.857 -2.019 1.00 97.12 105 LEU A C 1
ATOM 862 O O . LEU A 1 105 ? -1.999 -8.573 -2.992 1.00 97.12 105 LEU A O 1
ATOM 866 N N . VAL A 1 106 ? -2.739 -7.113 -1.463 1.00 96.44 106 VAL A N 1
ATOM 867 C CA . VAL A 1 106 ? -4.092 -6.988 -2.027 1.00 96.44 106 VAL A CA 1
ATOM 868 C C . VAL A 1 106 ? -4.038 -6.262 -3.373 1.00 96.44 106 VAL A C 1
ATOM 870 O O . VAL A 1 106 ? -4.697 -6.682 -4.319 1.00 96.44 106 VAL A O 1
ATOM 873 N N . THR A 1 107 ? -3.225 -5.207 -3.494 1.00 96.44 107 THR A N 1
ATOM 874 C CA . THR A 1 107 ? -2.998 -4.516 -4.779 1.00 96.44 107 THR A CA 1
ATOM 875 C C . THR A 1 107 ? -2.297 -5.427 -5.789 1.00 96.44 107 THR A C 1
ATOM 877 O O . THR A 1 107 ? -2.595 -5.386 -6.980 1.00 96.44 107 THR A O 1
ATOM 880 N N . GLU A 1 108 ? -1.383 -6.276 -5.323 1.00 95.38 108 GLU A N 1
ATOM 881 C CA . GLU A 1 108 ? -0.697 -7.251 -6.164 1.00 95.38 108 GLU A CA 1
ATOM 882 C C . GLU A 1 108 ? -1.632 -8.338 -6.686 1.00 95.38 108 GLU A C 1
ATOM 884 O O . GLU A 1 108 ? -1.657 -8.589 -7.890 1.00 95.38 108 GLU A O 1
ATOM 889 N N . ALA A 1 109 ? -2.462 -8.905 -5.812 1.00 92.50 109 ALA A N 1
ATOM 890 C CA . ALA A 1 109 ? -3.496 -9.853 -6.201 1.00 92.50 109 ALA A CA 1
ATOM 891 C C . ALA A 1 109 ? -4.506 -9.232 -7.182 1.00 92.50 109 ALA A C 1
ATOM 893 O O . ALA A 1 109 ? -4.931 -9.901 -8.121 1.00 92.50 109 ALA A O 1
ATOM 894 N N . GLU A 1 110 ? -4.863 -7.956 -7.002 1.00 92.69 110 GLU A N 1
ATOM 895 C CA . GLU A 1 110 ? -5.720 -7.222 -7.937 1.00 92.69 110 GLU A CA 1
ATOM 896 C C . GLU A 1 110 ? -5.056 -7.064 -9.310 1.00 92.69 110 GLU A C 1
ATOM 898 O O . GLU A 1 110 ? -5.682 -7.354 -10.329 1.00 92.69 110 GLU A O 1
ATOM 903 N N . LEU A 1 111 ? -3.785 -6.652 -9.355 1.00 92.06 111 LEU A N 1
ATOM 904 C CA . LEU A 1 111 ? -3.048 -6.537 -10.613 1.00 92.06 111 LEU A CA 1
ATOM 905 C C . LEU A 1 111 ? -2.950 -7.892 -11.322 1.00 92.06 111 LEU A C 1
ATOM 907 O O . LEU A 1 111 ? -3.236 -7.969 -12.514 1.00 92.06 111 LEU A O 1
ATOM 911 N N . ASP A 1 112 ? -2.605 -8.956 -10.596 1.00 89.62 112 ASP A N 1
ATOM 912 C CA . ASP A 1 112 ? -2.531 -10.309 -11.150 1.00 89.62 112 ASP A CA 1
ATOM 913 C C . ASP A 1 112 ? -3.896 -10.772 -11.678 1.00 89.62 112 ASP A C 1
ATOM 915 O O . ASP A 1 112 ? -3.983 -11.299 -12.788 1.00 89.62 112 ASP A O 1
ATOM 919 N N . TYR A 1 113 ? -4.973 -10.532 -10.925 1.00 85.62 113 TYR A N 1
ATOM 920 C CA . TYR A 1 113 ? -6.339 -10.840 -11.349 1.00 85.62 113 TYR A CA 1
ATOM 921 C C . TYR A 1 113 ? -6.703 -10.117 -12.654 1.00 85.62 113 TYR A C 1
ATOM 923 O O . TYR A 1 113 ? -7.259 -10.727 -13.569 1.00 85.62 113 TYR A O 1
ATOM 931 N N . LEU A 1 114 ? -6.358 -8.831 -12.771 1.00 85.81 114 LEU A N 1
ATOM 932 C CA . LEU A 1 114 ? -6.599 -8.037 -13.978 1.00 85.81 114 LEU A CA 1
ATOM 933 C C . LEU A 1 114 ? -5.732 -8.490 -15.164 1.00 85.81 114 LEU A C 1
ATOM 935 O O . LEU A 1 114 ? -6.207 -8.455 -16.297 1.00 85.81 114 LEU A O 1
ATOM 939 N N . GLU A 1 115 ? -4.493 -8.928 -14.921 1.00 84.12 115 GLU A N 1
ATOM 940 C CA . GLU A 1 115 ? -3.562 -9.420 -15.949 1.00 84.12 115 GLU A CA 1
ATOM 941 C C . GLU A 1 115 ? -3.971 -10.782 -16.535 1.00 84.12 115 GLU A C 1
ATOM 943 O O . GLU A 1 115 ? -3.718 -11.040 -17.712 1.00 84.12 115 GLU A O 1
ATOM 948 N N . HIS A 1 116 ? -4.616 -11.646 -15.746 1.00 79.44 116 HIS A N 1
ATOM 949 C CA . HIS A 1 116 ? -4.968 -13.011 -16.161 1.00 79.44 116 HIS A CA 1
ATOM 950 C C . HIS A 1 116 ? -6.400 -13.160 -16.687 1.00 79.44 116 HIS A C 1
ATOM 952 O O . HIS A 1 116 ? -6.746 -14.200 -17.253 1.00 79.44 116 HIS A O 1
ATOM 958 N N . LYS A 1 117 ? -7.251 -12.144 -16.522 1.00 74.19 117 LYS A N 1
ATOM 959 C CA . LYS A 1 117 ? -8.641 -12.211 -16.975 1.00 74.19 117 LYS A CA 1
ATOM 960 C C . LYS A 1 117 ? -8.719 -12.001 -18.499 1.00 74.19 117 LYS A C 1
ATOM 962 O O . LYS A 1 117 ? -8.203 -11.004 -19.009 1.00 74.19 117 LYS A O 1
ATOM 967 N N . PRO A 1 118 ? -9.347 -12.916 -19.261 1.00 65.06 118 PRO A N 1
ATOM 968 C CA . PRO A 1 118 ? -9.412 -12.807 -20.715 1.00 65.06 118 PRO A CA 1
ATOM 969 C C . PRO A 1 118 ? -10.170 -11.545 -21.149 1.00 65.06 118 PRO A C 1
ATOM 971 O O . PRO A 1 118 ? -11.242 -11.231 -20.632 1.00 65.06 118 PRO A O 1
ATOM 974 N N . LEU A 1 119 ? -9.636 -10.838 -22.154 1.00 58.47 119 LEU A N 1
ATOM 975 C CA . LEU A 1 119 ? -10.169 -9.563 -22.669 1.00 58.47 119 LEU A CA 1
ATOM 976 C C . LEU A 1 119 ? -11.658 -9.619 -23.081 1.00 58.47 119 LEU A C 1
ATOM 978 O O . LEU A 1 119 ? -12.329 -8.586 -23.103 1.00 58.47 119 LEU A O 1
ATOM 982 N N . GLY A 1 120 ? -12.177 -10.813 -23.393 1.00 57.94 120 GLY A N 1
ATOM 983 C CA . GLY A 1 120 ? -13.579 -11.047 -23.757 1.00 57.94 120 GLY A CA 1
ATOM 984 C C . GLY A 1 120 ? -14.583 -10.822 -22.619 1.00 57.94 120 GLY A C 1
ATOM 985 O O . GLY A 1 120 ? -15.710 -10.413 -22.892 1.00 57.94 120 GLY A O 1
ATOM 986 N N . ASP A 1 121 ? -14.168 -10.981 -21.359 1.00 58.78 121 ASP A N 1
ATOM 987 C CA . ASP A 1 121 ? -15.058 -10.896 -20.187 1.00 58.78 121 ASP A CA 1
ATOM 988 C C . ASP A 1 121 ? -15.295 -9.458 -19.691 1.00 58.78 121 ASP A C 1
ATOM 990 O O . ASP A 1 121 ? -16.040 -9.225 -18.739 1.00 58.78 121 ASP A O 1
ATOM 994 N N . PHE A 1 122 ? -14.681 -8.462 -20.336 1.00 56.94 122 PHE A N 1
ATOM 995 C CA . PHE A 1 122 ? -14.778 -7.054 -19.936 1.00 56.94 122 PHE A CA 1
ATOM 996 C C . PHE A 1 122 ? -15.815 -6.247 -20.721 1.00 56.94 122 PHE A C 1
ATOM 998 O O . PHE A 1 122 ? -15.879 -5.027 -20.564 1.00 56.94 122 PHE A O 1
ATOM 1005 N N . SER A 1 123 ? -16.636 -6.881 -21.565 1.00 49.78 123 SER A N 1
ATOM 1006 C CA . SER A 1 123 ? -17.616 -6.178 -22.411 1.00 49.78 123 SER A CA 1
ATOM 1007 C C . SER A 1 123 ? -18.650 -5.356 -21.623 1.00 49.78 123 SER A C 1
ATOM 1009 O O . SER A 1 123 ? -19.204 -4.415 -22.185 1.00 49.78 123 SER A O 1
ATOM 1011 N N . ALA A 1 124 ? -18.840 -5.641 -20.329 1.00 51.00 124 ALA A N 1
ATOM 1012 C CA . ALA A 1 124 ? -19.797 -4.964 -19.451 1.00 51.00 124 ALA A CA 1
ATOM 1013 C C . ALA A 1 124 ? -19.177 -4.224 -18.241 1.00 51.00 124 ALA A C 1
ATOM 1015 O O . ALA A 1 124 ? -19.925 -3.715 -17.411 1.00 51.00 124 ALA A O 1
ATOM 1016 N N . HIS A 1 125 ? -17.843 -4.158 -18.100 1.00 47.66 125 HIS A N 1
ATOM 1017 C CA . HIS A 1 125 ? -17.205 -3.642 -16.874 1.00 47.66 125 HIS A CA 1
ATOM 1018 C C . HIS A 1 125 ? -16.594 -2.233 -17.064 1.00 47.66 125 HIS A C 1
ATOM 1020 O O . HIS A 1 125 ? -15.812 -2.046 -18.003 1.00 47.66 125 HIS A O 1
ATOM 1026 N N . PRO A 1 126 ? -16.827 -1.259 -16.155 1.00 53.34 126 PRO A N 1
ATOM 1027 C CA . PRO A 1 126 ? -16.227 0.093 -16.217 1.00 53.34 126 PRO A CA 1
ATOM 1028 C C . PRO A 1 126 ? -14.682 0.088 -16.204 1.00 53.34 126 PRO A C 1
ATOM 1030 O O . PRO A 1 126 ? -14.021 0.979 -16.743 1.00 53.34 126 PRO A O 1
ATOM 1033 N N . VAL A 1 127 ? -14.099 -1.007 -15.706 1.00 55.28 127 VAL A N 1
ATOM 1034 C CA . VAL A 1 127 ? -12.655 -1.279 -15.620 1.00 55.28 127 VAL A CA 1
ATOM 1035 C C . VAL A 1 127 ? -12.014 -1.527 -16.997 1.00 55.28 127 VAL A C 1
ATOM 1037 O O . VAL A 1 127 ? -10.794 -1.507 -17.125 1.00 55.28 127 VAL A O 1
ATOM 1040 N N . LYS A 1 128 ? -12.791 -1.696 -18.077 1.00 56.81 128 LYS A N 1
ATOM 1041 C CA . LYS A 1 128 ? -12.242 -1.853 -19.436 1.00 56.81 128 LYS A CA 1
ATOM 1042 C C . LYS A 1 128 ? -11.374 -0.659 -19.857 1.00 56.81 128 LYS A C 1
ATOM 1044 O O . LYS A 1 128 ? -10.353 -0.849 -20.515 1.00 56.81 128 LYS A O 1
ATOM 1049 N N . SER A 1 129 ? -11.748 0.559 -19.451 1.00 59.06 129 SER A N 1
ATOM 1050 C CA . SER A 1 129 ? -10.944 1.766 -19.695 1.00 59.06 129 SER A CA 1
ATOM 1051 C C . SER A 1 129 ? -9.629 1.741 -18.907 1.00 59.06 129 SER A C 1
ATOM 1053 O O . SER A 1 129 ? -8.579 2.070 -19.458 1.00 59.06 129 SER A O 1
ATOM 1055 N N . LEU A 1 130 ? -9.673 1.268 -17.658 1.00 60.31 130 LEU A N 1
ATOM 1056 C CA . LEU A 1 130 ? -8.516 1.080 -16.789 1.00 60.31 130 LEU A CA 1
ATOM 1057 C C . LEU A 1 130 ? -7.548 0.054 -17.383 1.00 60.31 130 LEU A C 1
ATOM 1059 O O . LEU A 1 130 ? -6.370 0.339 -17.526 1.00 60.31 130 LEU A O 1
ATOM 1063 N N . ILE A 1 131 ? -8.050 -1.102 -17.814 1.00 58.00 131 ILE A N 1
ATOM 1064 C CA . ILE A 1 131 ? -7.261 -2.168 -18.443 1.00 58.00 131 ILE A CA 1
ATOM 1065 C C . ILE A 1 131 ? -6.664 -1.682 -19.759 1.00 58.00 131 ILE A C 1
ATOM 1067 O O . ILE A 1 131 ? -5.475 -1.867 -19.981 1.00 58.00 131 ILE A O 1
ATOM 1071 N N . HIS A 1 132 ? -7.419 -0.989 -20.614 1.00 58.69 132 HIS A N 1
ATOM 1072 C CA . HIS A 1 132 ? -6.823 -0.400 -21.814 1.00 58.69 132 HIS A CA 1
ATOM 1073 C C . HIS A 1 132 ? -5.712 0.604 -21.478 1.00 58.69 132 HIS A C 1
ATOM 1075 O O . HIS A 1 132 ? -4.670 0.551 -22.120 1.00 58.69 132 HIS A O 1
ATOM 1081 N N . ARG A 1 133 ? -5.881 1.465 -20.466 1.00 59.16 133 ARG A N 1
ATOM 1082 C CA . ARG A 1 133 ? -4.837 2.410 -20.017 1.00 59.16 133 ARG A CA 1
ATOM 1083 C C . ARG A 1 133 ? -3.629 1.710 -19.396 1.00 59.16 133 ARG A C 1
ATOM 1085 O O . ARG A 1 133 ? -2.501 2.140 -19.602 1.00 59.16 133 ARG A O 1
ATOM 1092 N N . LEU A 1 134 ? -3.854 0.630 -18.650 1.00 59.12 134 LEU A N 1
ATOM 1093 C CA . LEU A 1 134 ? -2.790 -0.186 -18.083 1.00 59.12 134 LEU A CA 1
ATOM 1094 C C . LEU A 1 134 ? -2.044 -0.919 -19.209 1.00 59.12 134 LEU A C 1
ATOM 1096 O O . LEU A 1 134 ? -0.827 -0.841 -19.279 1.00 59.12 134 LEU A O 1
ATOM 1100 N N . PHE A 1 135 ? -2.716 -1.602 -20.132 1.00 60.09 135 PHE A N 1
ATOM 1101 C CA . PHE A 1 135 ? -2.061 -2.541 -21.052 1.00 60.09 135 PHE A CA 1
ATOM 1102 C C . PHE A 1 135 ? -1.680 -1.973 -22.421 1.00 60.09 135 PHE A C 1
ATOM 1104 O O . PHE A 1 135 ? -0.686 -2.435 -22.983 1.00 60.09 135 PHE A O 1
ATOM 1111 N N . ASN A 1 136 ? -2.360 -0.943 -22.933 1.00 49.28 136 ASN A N 1
ATOM 1112 C CA . ASN A 1 136 ? -1.842 -0.187 -24.071 1.00 49.28 136 ASN A CA 1
ATOM 1113 C C . ASN A 1 136 ? -0.851 0.847 -23.540 1.00 49.28 136 ASN A C 1
ATOM 1115 O O . ASN A 1 136 ? -1.249 1.843 -22.950 1.00 49.28 136 ASN A O 1
ATOM 1119 N N . ILE A 1 137 ? 0.443 0.640 -23.798 1.00 43.47 137 ILE A N 1
ATOM 1120 C CA . ILE A 1 137 ? 1.513 1.633 -23.593 1.00 43.47 137 ILE A CA 1
ATOM 1121 C C . ILE A 1 137 ? 1.371 2.751 -24.649 1.00 43.47 137 ILE A C 1
ATOM 1123 O O . ILE A 1 137 ? 2.280 3.057 -25.409 1.00 43.47 137 ILE A O 1
ATOM 1127 N N . HIS A 1 138 ? 0.187 3.337 -24.767 1.00 40.31 138 HIS A N 1
ATOM 1128 C CA . HIS A 1 138 ? 0.107 4.767 -24.965 1.00 40.31 138 HIS A CA 1
ATOM 1129 C C . HIS A 1 138 ? -0.071 5.301 -23.558 1.00 40.31 138 HIS A C 1
ATOM 1131 O O . HIS A 1 138 ? -1.124 5.101 -22.955 1.00 40.31 138 HIS A O 1
ATOM 1137 N N . ILE A 1 139 ? 0.975 5.944 -23.027 1.00 43.66 139 ILE A N 1
ATOM 1138 C CA . ILE A 1 139 ? 0.788 6.963 -21.991 1.00 43.66 139 ILE A CA 1
ATOM 1139 C C . ILE A 1 139 ? -0.428 7.753 -22.480 1.00 43.66 139 ILE A C 1
ATOM 1141 O O . ILE A 1 139 ? -0.334 8.273 -23.598 1.00 43.66 139 ILE A O 1
ATOM 1145 N N . PRO A 1 140 ? -1.584 7.726 -21.786 1.00 42.09 140 PRO A N 1
ATOM 1146 C CA . PRO A 1 140 ? -2.726 8.495 -22.248 1.00 42.09 140 PRO A CA 1
ATOM 1147 C C . PRO A 1 140 ? -2.193 9.902 -22.486 1.00 42.09 140 PRO A C 1
ATOM 1149 O O . PRO A 1 140 ? -1.533 10.441 -21.593 1.00 42.09 140 PRO A O 1
ATOM 1152 N N . GLU A 1 141 ? -2.351 10.425 -23.710 1.00 42.84 141 GLU A N 1
ATOM 1153 C CA . GLU A 1 141 ? -1.955 11.801 -24.008 1.00 42.84 141 GLU A CA 1
ATOM 1154 C C . GLU A 1 141 ? -2.459 12.653 -22.842 1.00 42.84 141 GLU A C 1
ATOM 1156 O O . GLU A 1 141 ? -3.614 12.493 -22.434 1.00 42.84 141 GLU A O 1
ATOM 1161 N N . GLN A 1 142 ? -1.570 13.461 -22.251 1.00 46.12 142 GLN A N 1
ATOM 1162 C CA . GLN A 1 142 ? -1.741 14.170 -20.969 1.00 46.12 142 GLN A CA 1
ATOM 1163 C C . GLN A 1 142 ? -3.152 14.760 -20.734 1.00 46.12 142 GLN A C 1
ATOM 1165 O O . GLN A 1 142 ? -3.611 14.858 -19.597 1.00 46.12 142 GLN A O 1
ATOM 1170 N N . GLY A 1 143 ? -3.891 15.063 -21.802 1.00 44.28 143 GLY A N 1
ATOM 1171 C CA . GLY A 1 143 ? -5.187 15.724 -21.789 1.00 44.28 143 GLY A CA 1
ATOM 1172 C C . GLY A 1 143 ? -6.399 14.989 -21.196 1.00 44.28 143 GLY A C 1
ATOM 1173 O O . GLY A 1 143 ? -7.417 15.659 -21.034 1.00 44.28 143 GLY A O 1
ATOM 1174 N N . ASP A 1 144 ? -6.372 13.691 -20.865 1.00 48.66 144 ASP A N 1
ATOM 1175 C CA . ASP A 1 144 ? -7.579 13.004 -20.338 1.00 48.66 144 ASP A CA 1
ATOM 1176 C C . ASP A 1 144 ? -7.661 12.951 -18.801 1.00 48.66 144 ASP A C 1
ATOM 1178 O O . ASP A 1 144 ? -8.755 12.982 -18.232 1.00 48.66 144 ASP A O 1
ATOM 1182 N N . VAL A 1 145 ? -6.514 12.927 -18.115 1.00 48.88 145 VAL A N 1
ATOM 1183 C CA . VAL A 1 145 ? -6.442 13.005 -16.641 1.00 48.88 145 VAL A CA 1
ATOM 1184 C C . VAL A 1 145 ? -6.434 14.470 -16.182 1.00 48.88 145 VAL A C 1
ATOM 1186 O O . VAL A 1 145 ? -7.103 14.815 -15.206 1.00 48.88 145 VAL A O 1
ATOM 1189 N N . GLU A 1 146 ? -5.778 15.358 -16.939 1.00 47.84 146 GLU A N 1
ATOM 1190 C CA . GLU A 1 146 ? -5.711 16.800 -16.652 1.00 47.84 146 GLU A CA 1
ATOM 1191 C C . GLU A 1 146 ? -7.086 17.486 -16.644 1.00 47.84 146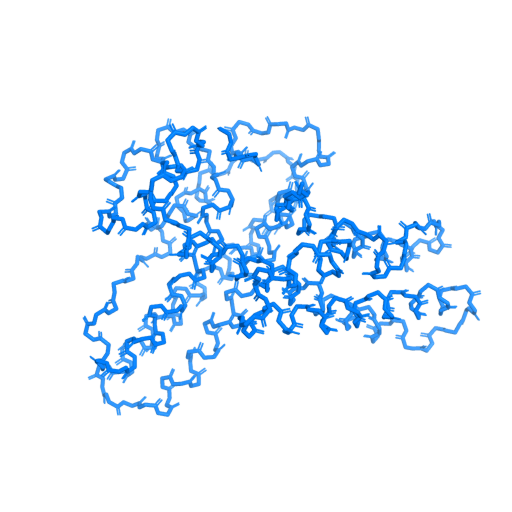 GLU A C 1
ATOM 1193 O O . GLU A 1 146 ? -7.316 18.408 -15.865 1.00 47.84 146 GLU A O 1
ATOM 1198 N N . LYS A 1 147 ? -8.046 17.025 -17.457 1.00 53.56 147 LYS A N 1
ATOM 1199 C CA . LYS A 1 147 ? -9.340 17.713 -17.616 1.00 53.56 147 LYS A CA 1
ATOM 1200 C C . LYS A 1 147 ? -10.281 17.622 -16.418 1.00 53.56 147 LYS A C 1
ATOM 1202 O O . LYS A 1 147 ? -11.265 18.358 -16.393 1.00 53.56 147 LYS A O 1
ATOM 1207 N N . ARG A 1 148 ? -10.045 16.724 -15.456 1.00 57.09 148 ARG A N 1
ATOM 1208 C CA . ARG A 1 148 ? -10.987 16.522 -14.338 1.00 57.09 148 ARG A CA 1
ATOM 1209 C C . ARG A 1 148 ? -10.425 16.875 -12.969 1.00 57.09 148 ARG A C 1
ATOM 1211 O O . ARG A 1 148 ? -11.222 17.088 -12.068 1.00 57.09 148 ARG A O 1
ATOM 1218 N N . GLY A 1 149 ? -9.102 16.943 -12.790 1.00 70.44 149 GLY A N 1
ATOM 1219 C CA . GLY A 1 149 ? -8.509 17.152 -11.460 1.00 70.44 149 GLY A CA 1
ATOM 1220 C C . GLY A 1 149 ? -8.871 16.055 -10.445 1.00 70.44 149 GLY A C 1
ATOM 1221 O O . GLY A 1 149 ? -8.717 16.258 -9.244 1.00 70.44 149 GLY A O 1
ATOM 1222 N N . VAL A 1 150 ? -9.368 14.909 -10.929 1.00 81.75 150 VAL A N 1
ATOM 1223 C CA . VAL A 1 150 ? -9.831 13.773 -10.131 1.00 81.75 150 VAL A CA 1
ATOM 1224 C C . VAL A 1 150 ? -8.807 12.649 -10.227 1.00 81.75 150 VAL A C 1
ATOM 1226 O O . VAL A 1 150 ? -8.580 12.125 -11.318 1.00 81.75 150 VAL A O 1
ATOM 1229 N N . LEU A 1 151 ? -8.216 12.256 -9.098 1.00 85.69 151 LEU A N 1
ATOM 1230 C CA . LEU A 1 151 ? -7.353 11.076 -9.031 1.00 85.69 151 LEU A CA 1
ATOM 1231 C C . LEU A 1 151 ? -8.189 9.803 -8.965 1.00 85.69 151 LEU A C 1
ATOM 1233 O O . LEU A 1 151 ? -9.012 9.648 -8.069 1.00 85.69 151 LEU A O 1
ATOM 1237 N N . ASP A 1 152 ? -7.919 8.867 -9.867 1.00 89.44 152 ASP A N 1
ATOM 1238 C CA . ASP A 1 152 ? -8.295 7.467 -9.687 1.00 89.44 152 ASP A CA 1
ATOM 1239 C C . ASP A 1 152 ? -7.212 6.787 -8.837 1.00 89.44 152 ASP A C 1
ATOM 1241 O O . ASP A 1 152 ? -6.092 6.535 -9.300 1.00 89.44 152 ASP A O 1
ATOM 1245 N N . VAL A 1 153 ? -7.523 6.559 -7.559 1.00 91.25 153 VAL A N 1
ATOM 1246 C CA . VAL A 1 153 ? -6.562 6.027 -6.581 1.00 91.25 153 VAL A CA 1
ATOM 1247 C C . VAL A 1 153 ? -6.168 4.595 -6.939 1.00 91.25 153 VAL A C 1
ATOM 1249 O O . VAL A 1 153 ? -4.995 4.230 -6.846 1.00 91.25 153 VAL A O 1
ATOM 1252 N N . THR A 1 154 ? -7.123 3.790 -7.408 1.00 89.88 154 THR A N 1
ATOM 1253 C CA . THR A 1 154 ? -6.881 2.410 -7.841 1.00 89.88 154 THR A CA 1
ATOM 1254 C C . THR A 1 154 ? -5.944 2.377 -9.043 1.00 89.88 154 THR A C 1
ATOM 1256 O O . THR A 1 154 ? -4.944 1.659 -9.015 1.00 89.88 154 THR A O 1
ATOM 1259 N N . TYR A 1 155 ? -6.175 3.223 -10.051 1.00 90.00 155 TYR A N 1
ATOM 1260 C CA . TYR A 1 155 ? -5.248 3.367 -11.174 1.00 90.00 155 TYR A CA 1
ATOM 1261 C C . TYR A 1 155 ? -3.838 3.743 -10.714 1.00 90.00 155 TYR A C 1
ATOM 1263 O O . TYR A 1 155 ? -2.864 3.122 -11.143 1.00 90.00 155 TYR A O 1
ATOM 1271 N N . ALA A 1 156 ? -3.718 4.733 -9.824 1.00 93.50 156 ALA A N 1
ATOM 1272 C CA . ALA A 1 156 ? -2.425 5.179 -9.321 1.00 93.50 156 ALA A CA 1
ATOM 1273 C C . ALA A 1 156 ? -1.662 4.042 -8.625 1.00 93.50 156 ALA A C 1
ATOM 1275 O O . ALA A 1 156 ? -0.487 3.831 -8.932 1.00 93.50 156 ALA A O 1
ATOM 1276 N N . ARG A 1 157 ? -2.323 3.263 -7.757 1.00 95.38 157 ARG A N 1
ATOM 1277 C CA . ARG A 1 157 ? -1.719 2.094 -7.093 1.00 95.38 157 ARG A CA 1
ATOM 1278 C C . ARG A 1 157 ? -1.222 1.059 -8.101 1.00 95.38 157 ARG A C 1
ATOM 1280 O O . ARG A 1 157 ? -0.060 0.654 -8.048 1.00 95.38 157 ARG A O 1
ATOM 1287 N N . LEU A 1 158 ? -2.084 0.660 -9.039 1.00 94.19 158 LEU A N 1
ATOM 1288 C CA . LEU A 1 158 ? -1.767 -0.371 -10.030 1.00 94.19 158 LEU A CA 1
ATOM 1289 C C . LEU A 1 158 ? -0.620 0.062 -10.950 1.00 94.19 158 LEU A C 1
ATOM 1291 O O . LEU A 1 158 ? 0.266 -0.740 -11.243 1.00 94.19 158 LEU A O 1
ATOM 1295 N N . MET A 1 159 ? -0.584 1.334 -11.356 1.00 93.06 159 MET A N 1
ATOM 1296 C CA . MET A 1 159 ? 0.503 1.874 -12.174 1.00 93.06 159 MET A CA 1
ATOM 1297 C C . MET A 1 159 ? 1.853 1.841 -11.456 1.00 93.06 159 MET A C 1
ATOM 1299 O O . MET A 1 159 ? 2.835 1.387 -12.043 1.00 93.06 159 MET A O 1
ATOM 1303 N N . HIS A 1 160 ? 1.910 2.259 -10.189 1.00 95.56 160 HIS A N 1
ATOM 1304 C CA . HIS A 1 160 ? 3.162 2.248 -9.426 1.00 95.56 160 HIS A CA 1
ATOM 1305 C C . HIS A 1 160 ? 3.651 0.825 -9.152 1.00 95.56 160 HIS A C 1
ATOM 1307 O O . HIS A 1 160 ? 4.839 0.540 -9.317 1.00 95.56 160 HIS A O 1
ATOM 1313 N N . LEU A 1 161 ? 2.744 -0.100 -8.822 1.00 95.69 161 LEU A N 1
ATOM 1314 C CA . LEU A 1 161 ? 3.102 -1.508 -8.668 1.00 95.69 161 LEU A CA 1
ATOM 1315 C C . LEU A 1 161 ? 3.634 -2.102 -9.981 1.00 95.69 161 LEU A C 1
ATOM 1317 O O . LEU A 1 161 ? 4.648 -2.806 -10.000 1.00 95.69 161 LEU A O 1
ATOM 1321 N N . ARG A 1 162 ? 2.981 -1.783 -11.100 1.00 93.38 162 ARG A N 1
ATOM 1322 C CA . ARG A 1 162 ? 3.408 -2.237 -12.421 1.00 93.38 162 ARG A CA 1
ATOM 1323 C C . ARG A 1 162 ? 4.774 -1.680 -12.810 1.00 93.38 162 ARG A C 1
ATOM 1325 O O . ARG A 1 162 ? 5.578 -2.436 -13.353 1.00 93.38 16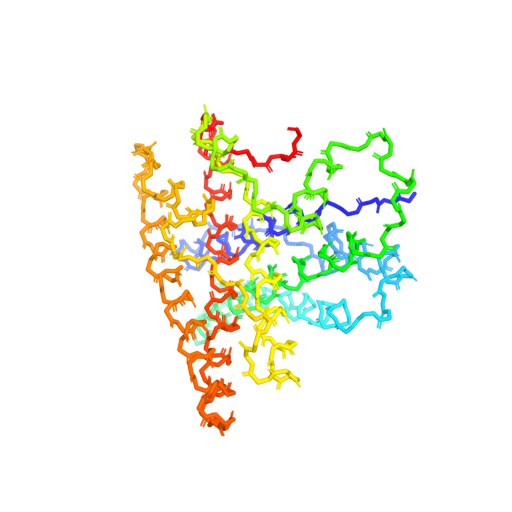2 ARG A O 1
ATOM 1332 N N . TRP A 1 163 ? 5.080 -0.419 -12.504 1.00 94.50 163 TRP A N 1
ATOM 1333 C CA . TRP A 1 163 ? 6.423 0.137 -12.710 1.00 94.50 163 TRP A CA 1
ATOM 1334 C C . TRP A 1 163 ? 7.489 -0.604 -11.903 1.00 94.50 163 TRP A C 1
ATOM 1336 O O . TRP A 1 163 ? 8.524 -0.961 -12.466 1.00 94.50 163 TRP A O 1
ATOM 1346 N N . SER A 1 164 ? 7.222 -0.947 -10.641 1.00 95.06 164 SER A N 1
ATOM 1347 C CA . SER A 1 164 ? 8.133 -1.773 -9.833 1.00 95.06 164 SER A CA 1
ATOM 1348 C C . SER A 1 164 ? 8.382 -3.155 -10.454 1.00 95.06 164 SER A C 1
ATOM 1350 O O . SER A 1 164 ? 9.514 -3.646 -10.453 1.00 95.06 164 SER A O 1
ATOM 1352 N N . ARG A 1 165 ? 7.356 -3.778 -11.052 1.00 92.88 165 ARG A N 1
ATOM 1353 C CA . ARG A 1 165 ? 7.495 -5.050 -11.790 1.00 92.88 165 ARG A CA 1
ATOM 1354 C C . ARG A 1 165 ? 8.253 -4.886 -13.111 1.00 92.88 165 ARG A C 1
ATOM 1356 O O . ARG A 1 165 ? 9.063 -5.741 -13.463 1.00 92.88 165 ARG A O 1
ATOM 1363 N N . GLN A 1 166 ? 8.018 -3.803 -13.849 1.00 91.50 166 GLN A N 1
ATOM 1364 C CA . GLN A 1 166 ? 8.742 -3.505 -15.090 1.00 91.50 166 GLN A CA 1
ATOM 1365 C C . GLN A 1 166 ? 10.227 -3.248 -14.828 1.00 91.50 166 GLN A C 1
ATOM 1367 O O . GLN A 1 166 ? 11.070 -3.748 -15.570 1.00 91.50 166 GLN A O 1
ATOM 1372 N N . LEU A 1 167 ? 10.555 -2.543 -13.744 1.00 93.06 167 LEU A N 1
ATOM 1373 C CA . LEU A 1 167 ? 11.933 -2.352 -13.297 1.00 93.06 167 LEU A CA 1
ATOM 1374 C C . LEU A 1 167 ? 12.633 -3.679 -13.021 1.00 93.06 167 LEU A C 1
ATOM 1376 O O . LEU A 1 167 ? 13.757 -3.862 -13.480 1.00 93.06 167 LEU A O 1
ATOM 1380 N N . LEU A 1 168 ? 11.960 -4.624 -12.357 1.00 93.69 168 LEU A N 1
ATOM 1381 C CA . LEU A 1 168 ? 12.505 -5.966 -12.144 1.00 93.69 168 LEU A CA 1
ATOM 1382 C C . LEU A 1 168 ? 12.803 -6.674 -13.470 1.00 93.69 168 LEU A C 1
ATOM 1384 O O . LEU A 1 168 ? 13.887 -7.221 -13.649 1.00 93.69 168 LEU A O 1
ATOM 1388 N N . ARG A 1 169 ? 11.880 -6.617 -14.439 1.00 91.81 169 ARG A N 1
ATOM 1389 C CA . ARG A 1 169 ? 12.107 -7.183 -15.783 1.00 91.81 169 ARG A CA 1
ATOM 1390 C C . ARG A 1 169 ? 13.267 -6.492 -16.500 1.00 91.81 169 ARG A C 1
ATOM 1392 O O . ARG A 1 169 ? 14.038 -7.149 -17.191 1.00 91.81 169 ARG A O 1
ATOM 1399 N N . ALA A 1 170 ? 13.463 -5.192 -16.282 1.00 92.06 170 ALA A N 1
ATOM 1400 C CA . ALA A 1 170 ? 14.559 -4.444 -16.884 1.00 92.06 170 ALA A CA 1
ATOM 1401 C C . ALA A 1 170 ? 15.952 -4.932 -16.436 1.00 92.06 170 ALA A C 1
ATOM 1403 O O . ALA A 1 170 ? 16.921 -4.694 -17.162 1.00 92.06 170 ALA A O 1
ATOM 1404 N N . PHE A 1 171 ? 16.078 -5.667 -15.320 1.00 92.31 171 PHE A N 1
ATOM 1405 C CA . PHE A 1 171 ? 17.329 -6.360 -14.974 1.00 92.31 171 PHE A CA 1
ATOM 1406 C C . PHE A 1 171 ? 17.732 -7.381 -16.050 1.00 92.31 171 PHE A C 1
ATOM 1408 O O . PHE A 1 171 ? 18.920 -7.504 -16.349 1.00 92.31 171 PHE A O 1
ATOM 1415 N N . GLN A 1 172 ? 16.765 -8.052 -16.688 1.00 90.31 172 GLN A N 1
ATOM 1416 C CA . GLN A 1 172 ? 17.009 -9.045 -17.746 1.00 90.31 172 GLN A CA 1
ATOM 1417 C C . GLN A 1 172 ? 17.560 -8.405 -19.032 1.00 90.31 172 GLN A C 1
ATOM 1419 O O . GLN A 1 172 ? 18.293 -9.047 -19.783 1.00 90.31 172 GLN A O 1
ATOM 1424 N N . HIS A 1 173 ? 17.259 -7.123 -19.258 1.00 89.94 173 HIS A N 1
ATOM 1425 C CA . HIS A 1 173 ? 17.632 -6.375 -20.465 1.00 89.94 173 HIS A CA 1
ATOM 1426 C C . HIS A 1 173 ? 18.527 -5.158 -20.175 1.00 89.94 173 HIS A C 1
ATOM 1428 O O . HIS A 1 173 ? 18.592 -4.214 -20.967 1.00 89.94 173 HIS A O 1
ATOM 1434 N N . TRP A 1 174 ? 19.230 -5.161 -19.037 1.00 90.19 174 TRP A N 1
ATOM 1435 C CA . TRP A 1 174 ? 20.191 -4.121 -18.632 1.00 90.19 174 TRP A CA 1
ATOM 1436 C C . TRP A 1 174 ? 19.629 -2.685 -18.672 1.00 90.19 174 TRP A C 1
ATOM 1438 O O . TRP A 1 174 ? 20.332 -1.736 -19.024 1.00 90.19 174 TRP A O 1
ATOM 1448 N N . GLY A 1 175 ? 18.350 -2.511 -18.331 1.00 83.94 175 GLY A N 1
ATOM 1449 C CA . GLY A 1 175 ? 17.696 -1.201 -18.265 1.00 83.94 175 GLY A CA 1
ATOM 1450 C C . GLY A 1 175 ? 17.282 -0.598 -19.614 1.00 83.94 175 GLY A C 1
ATOM 1451 O O . GLY A 1 175 ? 16.951 0.590 -19.654 1.00 83.94 175 GLY A O 1
ATOM 1452 N N . LYS A 1 176 ? 17.325 -1.361 -20.718 1.00 83.94 176 LYS A N 1
ATOM 1453 C CA . LYS A 1 176 ? 16.924 -0.868 -22.050 1.00 83.94 176 LYS A CA 1
ATOM 1454 C C . LYS A 1 176 ? 15.421 -0.617 -22.169 1.00 83.94 176 LYS A C 1
ATOM 1456 O O . LYS A 1 176 ? 15.035 0.389 -22.748 1.00 83.94 176 LYS A O 1
ATOM 1461 N N . ASP A 1 177 ? 14.611 -1.469 -21.551 1.00 82.50 177 ASP A N 1
ATOM 1462 C CA . ASP A 1 177 ? 13.149 -1.436 -21.706 1.00 82.50 177 ASP A CA 1
ATOM 1463 C C . ASP A 1 177 ? 12.437 -0.661 -20.587 1.00 82.50 177 ASP A C 1
ATOM 1465 O O . ASP A 1 177 ? 11.210 -0.617 -20.529 1.00 82.50 177 ASP A O 1
ATOM 1469 N N . ALA A 1 178 ? 13.197 -0.049 -19.675 1.00 85.62 178 ALA A N 1
ATOM 1470 C CA . ALA A 1 178 ? 12.631 0.738 -18.589 1.00 85.62 178 ALA A CA 1
ATOM 1471 C C . ALA A 1 178 ? 12.183 2.112 -19.107 1.00 85.62 178 ALA A C 1
ATOM 1473 O O . ALA A 1 178 ? 13.005 3.009 -19.313 1.00 85.62 178 ALA A O 1
ATOM 1474 N N . VAL A 1 179 ? 10.873 2.269 -19.286 1.00 84.62 179 VAL A N 1
ATOM 1475 C CA . VAL A 1 179 ? 10.222 3.558 -19.535 1.00 84.62 179 VAL A CA 1
ATOM 1476 C C . VAL A 1 179 ? 9.593 4.020 -18.227 1.00 84.62 179 VAL A C 1
ATOM 1478 O O . VAL A 1 179 ? 8.603 3.453 -17.771 1.00 84.62 179 VAL A O 1
ATOM 1481 N N . LEU A 1 180 ? 10.189 5.039 -17.612 1.00 86.94 180 LEU A N 1
ATOM 1482 C CA . LEU A 1 180 ? 9.699 5.636 -16.375 1.00 86.94 180 LEU A CA 1
ATOM 1483 C C . LEU A 1 180 ? 9.194 7.045 -16.671 1.00 86.94 180 LEU A C 1
ATOM 1485 O O . LEU A 1 180 ? 9.890 7.830 -17.314 1.00 86.94 180 LEU A O 1
ATOM 1489 N N . ALA A 1 181 ? 7.998 7.369 -16.185 1.00 89.19 181 ALA A N 1
ATOM 1490 C CA . ALA A 1 181 ? 7.577 8.759 -16.081 1.00 89.19 181 ALA A CA 1
ATOM 1491 C C . ALA A 1 181 ? 8.360 9.449 -14.950 1.00 89.19 181 ALA A C 1
ATOM 1493 O O . ALA A 1 181 ? 8.808 8.793 -14.005 1.00 89.19 181 ALA A O 1
ATOM 1494 N N . THR A 1 182 ? 8.503 10.772 -15.026 1.00 92.06 182 THR A N 1
ATOM 1495 C CA . THR A 1 182 ? 8.963 11.561 -13.876 1.00 92.06 182 THR A CA 1
ATOM 1496 C C . THR A 1 182 ? 7.864 11.615 -12.813 1.00 92.06 182 THR A C 1
ATOM 1498 O O . THR A 1 182 ? 6.688 11.393 -13.117 1.00 92.06 182 THR A O 1
ATOM 1501 N N . SER A 1 183 ? 8.235 11.947 -11.574 1.00 93.81 183 SER A N 1
ATOM 1502 C CA . SER A 1 183 ? 7.266 12.151 -10.491 1.00 93.81 183 SER A CA 1
ATOM 1503 C C . SER A 1 183 ? 6.265 13.261 -10.794 1.00 93.81 183 SER A C 1
ATOM 1505 O O . SER A 1 183 ? 5.180 13.242 -10.247 1.00 93.81 183 SER A O 1
ATOM 1507 N N . GLU A 1 184 ? 6.586 14.231 -11.647 1.00 92.50 184 GLU A N 1
ATOM 1508 C CA . GLU A 1 184 ? 5.674 15.334 -11.988 1.00 92.50 184 GLU A CA 1
ATOM 1509 C C . GLU A 1 184 ? 4.762 14.996 -13.173 1.00 92.50 184 GLU A C 1
ATOM 1511 O O . GLU A 1 184 ? 3.654 15.513 -13.271 1.00 92.50 184 GLU A O 1
ATOM 1516 N N . ALA A 1 185 ? 5.211 14.110 -14.068 1.00 91.12 185 ALA A N 1
ATOM 1517 C CA . ALA A 1 185 ? 4.482 13.758 -15.284 1.00 91.12 185 ALA A CA 1
ATOM 1518 C C . ALA A 1 185 ? 3.511 12.581 -15.100 1.00 91.12 185 ALA A C 1
ATOM 1520 O O . ALA A 1 185 ? 2.688 12.318 -15.978 1.00 91.12 185 ALA A O 1
ATOM 1521 N N . CYS A 1 186 ? 3.604 11.828 -14.000 1.00 93.12 186 CYS A N 1
ATOM 1522 C CA . CYS A 1 186 ? 2.653 10.756 -13.731 1.00 93.12 186 CYS A CA 1
ATOM 1523 C C . CYS A 1 186 ? 1.300 11.308 -13.248 1.00 93.12 186 CYS A C 1
ATOM 1525 O O . CYS A 1 186 ? 1.215 12.393 -12.677 1.00 93.12 186 CYS A O 1
ATOM 1527 N N . ALA A 1 187 ? 0.228 10.525 -13.420 1.00 90.62 187 ALA A N 1
ATOM 1528 C CA . ALA A 1 187 ? -1.121 10.922 -13.003 1.00 90.62 187 ALA A CA 1
ATOM 1529 C C . ALA A 1 187 ? -1.208 11.300 -11.511 1.00 90.62 187 ALA A C 1
ATOM 1531 O O . ALA A 1 187 ? -1.922 12.234 -11.153 1.00 90.62 187 ALA A O 1
ATOM 1532 N N . LEU A 1 188 ? -0.458 10.598 -10.651 1.00 94.00 188 LEU A N 1
ATOM 1533 C CA . LEU A 1 188 ? -0.379 10.917 -9.227 1.00 94.00 188 LEU A CA 1
ATOM 1534 C C . LEU A 1 188 ? 0.328 12.258 -8.989 1.00 94.00 188 LEU A C 1
ATOM 1536 O O . LEU A 1 188 ? -0.172 13.077 -8.231 1.00 94.00 188 LEU A O 1
ATOM 1540 N N . GLY A 1 189 ? 1.448 12.505 -9.665 1.00 95.06 189 GLY A N 1
ATOM 1541 C CA . GLY A 1 189 ? 2.200 13.756 -9.595 1.00 95.06 189 GLY A CA 1
ATOM 1542 C C . GLY A 1 189 ? 1.381 14.969 -9.989 1.00 95.06 189 GLY A C 1
ATOM 1543 O O . GLY A 1 189 ? 1.281 15.927 -9.224 1.00 95.06 189 GLY A O 1
ATOM 1544 N N . VAL A 1 190 ? 0.723 14.880 -11.146 1.00 91.50 190 VAL A N 1
ATOM 1545 C CA . VAL A 1 190 ? -0.193 15.916 -11.632 1.00 91.50 190 VAL A CA 1
ATOM 1546 C C . VAL A 1 190 ? -1.293 16.178 -10.605 1.00 91.50 190 VAL A C 1
ATOM 1548 O O . VAL A 1 190 ? -1.616 17.332 -10.332 1.00 91.50 190 VAL A O 1
ATOM 1551 N N . TRP A 1 191 ? -1.859 15.135 -9.991 1.00 93.44 191 TRP A N 1
ATOM 1552 C CA . TRP A 1 191 ? -2.864 15.325 -8.948 1.00 93.44 191 TRP A CA 1
ATOM 1553 C C . TRP A 1 191 ? -2.299 15.978 -7.681 1.00 93.44 191 TRP A C 1
ATOM 1555 O O . TRP A 1 191 ? -2.900 16.934 -7.199 1.00 93.44 191 TRP A O 1
ATOM 1565 N N . ILE A 1 192 ? -1.147 15.528 -7.169 1.00 94.50 192 ILE A N 1
ATOM 1566 C CA . ILE A 1 192 ? -0.505 16.092 -5.966 1.00 94.50 192 ILE A CA 1
ATOM 1567 C C . ILE A 1 192 ? -0.264 17.598 -6.132 1.00 94.50 192 ILE A C 1
ATOM 1569 O O . ILE A 1 192 ? -0.539 18.367 -5.218 1.00 94.50 192 ILE A O 1
ATOM 1573 N N . GLN A 1 193 ? 0.172 18.045 -7.311 1.00 92.88 193 GLN A N 1
ATOM 1574 C CA . GLN A 1 193 ? 0.407 19.469 -7.578 1.00 92.88 193 GLN A CA 1
ATOM 1575 C C . GLN A 1 193 ? -0.882 20.306 -7.626 1.00 92.88 193 GLN A C 1
ATOM 1577 O O . GLN A 1 193 ? -0.852 21.516 -7.399 1.00 92.88 193 GLN A O 1
ATOM 1582 N N . ASN A 1 194 ? -2.015 19.678 -7.945 1.00 90.25 194 ASN A N 1
ATOM 1583 C CA . ASN A 1 194 ? -3.288 20.360 -8.170 1.00 90.25 194 ASN A CA 1
ATOM 1584 C C . ASN A 1 194 ? -4.308 20.158 -7.043 1.00 90.25 194 ASN A C 1
ATOM 1586 O O . ASN A 1 194 ? -5.357 20.812 -7.052 1.00 90.25 194 ASN A O 1
ATOM 1590 N N . VAL A 1 195 ? -4.038 19.271 -6.083 1.00 89.44 195 VAL A N 1
ATOM 1591 C CA . VAL A 1 195 ? -4.975 18.965 -5.005 1.00 89.44 195 VAL A CA 1
ATOM 1592 C C . VAL A 1 195 ? -5.181 20.189 -4.118 1.00 89.44 195 VAL A C 1
ATOM 1594 O O . VAL A 1 195 ? -4.252 20.804 -3.599 1.00 89.44 195 VAL A O 1
ATOM 1597 N N . LYS A 1 196 ? -6.449 20.556 -3.944 1.00 87.38 196 LYS A N 1
ATOM 1598 C CA . LYS A 1 196 ? -6.886 21.630 -3.053 1.00 87.38 196 LYS A CA 1
ATOM 1599 C C . LYS A 1 196 ? -7.844 21.015 -2.046 1.00 87.38 196 LYS A C 1
ATOM 1601 O O . LYS A 1 196 ? -8.951 20.631 -2.412 1.00 87.38 196 LYS A O 1
ATOM 1606 N N . SER A 1 197 ? -7.418 20.912 -0.791 1.00 85.81 197 SER A N 1
ATOM 1607 C CA . SER A 1 197 ? -8.261 20.476 0.324 1.00 85.81 197 SER A CA 1
ATOM 1608 C C . SER A 1 197 ? -8.250 21.535 1.418 1.00 85.81 197 SER A C 1
ATOM 1610 O O . SER A 1 197 ? -7.248 22.218 1.612 1.00 85.81 197 SER A O 1
ATOM 1612 N N . LYS A 1 198 ? -9.376 21.683 2.120 1.00 89.69 198 LYS A N 1
ATOM 1613 C CA . LYS A 1 198 ? -9.450 22.464 3.366 1.00 89.69 198 LYS A CA 1
ATOM 1614 C C . LYS A 1 198 ? -9.184 21.601 4.601 1.00 89.69 198 LYS A C 1
ATOM 1616 O O . LYS A 1 198 ? -9.055 22.138 5.691 1.00 89.69 198 LYS A O 1
ATOM 1621 N N . ASP A 1 199 ? -9.150 20.285 4.425 1.00 91.19 199 ASP A N 1
ATOM 1622 C CA . ASP A 1 199 ? -8.905 19.329 5.493 1.00 91.19 199 ASP A CA 1
ATOM 1623 C C . ASP A 1 199 ? -7.394 19.188 5.719 1.00 91.19 199 ASP A C 1
ATOM 1625 O O . ASP A 1 199 ? -6.667 18.668 4.865 1.00 91.19 199 ASP A O 1
ATOM 1629 N N . GLU A 1 200 ? -6.926 19.670 6.870 1.00 93.69 200 GLU A N 1
ATOM 1630 C CA . GLU A 1 200 ? -5.517 19.622 7.266 1.00 93.69 200 GLU A CA 1
ATOM 1631 C C . GLU A 1 200 ? -4.988 18.186 7.374 1.00 93.69 200 GLU A C 1
ATOM 1633 O O . GLU A 1 200 ? -3.816 17.947 7.077 1.00 93.69 200 GLU A O 1
ATOM 1638 N N . SER A 1 201 ? -5.841 17.218 7.731 1.00 92.56 201 SER A N 1
ATOM 1639 C CA . SER A 1 201 ? -5.441 15.812 7.826 1.00 92.56 201 SER A CA 1
ATOM 1640 C C . SER A 1 201 ? -5.129 15.228 6.447 1.00 92.56 201 SER A C 1
ATOM 1642 O O . SER A 1 201 ? -4.105 14.564 6.272 1.00 92.56 201 SER A O 1
ATOM 1644 N N . ILE A 1 202 ? -5.935 15.568 5.434 1.00 92.25 202 ILE A N 1
ATOM 1645 C CA . ILE A 1 202 ? -5.686 15.184 4.040 1.00 92.25 202 ILE A CA 1
ATOM 1646 C C . ILE A 1 202 ? -4.395 15.832 3.542 1.00 92.25 202 ILE A C 1
ATOM 1648 O O . ILE A 1 202 ? -3.565 15.150 2.947 1.00 92.25 202 ILE A O 1
ATOM 1652 N N . LEU A 1 203 ? -4.193 17.128 3.802 1.00 94.31 203 LEU A N 1
ATOM 1653 C CA . LEU A 1 203 ? -2.976 17.831 3.378 1.00 94.31 203 LEU A CA 1
ATOM 1654 C C . LEU A 1 203 ? -1.711 17.240 4.015 1.00 94.31 203 LEU A C 1
ATOM 1656 O O . LEU A 1 203 ? -0.685 17.135 3.343 1.00 94.31 203 LEU A O 1
ATOM 1660 N N . ALA A 1 204 ? -1.779 16.813 5.279 1.00 96.56 204 ALA A N 1
ATOM 1661 C CA . ALA A 1 204 ? -0.668 16.146 5.947 1.00 96.56 204 ALA A CA 1
ATOM 1662 C C . ALA A 1 204 ? -0.306 14.815 5.264 1.00 96.56 204 ALA A C 1
ATOM 1664 O O . ALA A 1 204 ? 0.866 14.584 4.966 1.00 96.56 204 ALA A O 1
ATOM 1665 N N . ILE A 1 205 ? -1.305 13.979 4.950 1.00 96.62 205 ILE A N 1
ATOM 1666 C CA . ILE A 1 205 ? -1.090 12.702 4.249 1.00 96.62 205 ILE A CA 1
ATOM 1667 C C . ILE A 1 205 ? -0.571 12.944 2.827 1.00 96.62 205 ILE A C 1
ATOM 1669 O O . ILE A 1 205 ? 0.349 12.261 2.387 1.00 96.62 205 ILE A O 1
ATOM 1673 N N . VAL A 1 206 ? -1.120 13.927 2.106 1.00 96.19 206 VAL A N 1
ATOM 1674 C CA . VAL A 1 206 ? -0.678 14.284 0.747 1.00 96.19 206 VAL A CA 1
ATOM 1675 C C . VAL A 1 206 ? 0.776 14.745 0.738 1.00 96.19 206 VAL A C 1
ATOM 1677 O O . VAL A 1 206 ? 1.525 14.350 -0.149 1.00 96.19 206 VAL A O 1
ATOM 1680 N N . LYS A 1 207 ? 1.196 15.541 1.725 1.00 97.44 207 LYS A N 1
ATOM 1681 C CA . LYS A 1 207 ? 2.590 15.981 1.844 1.00 97.44 207 LYS A CA 1
ATOM 1682 C C . LYS A 1 207 ? 3.539 14.799 2.059 1.00 97.44 207 LYS A C 1
ATOM 1684 O O . LYS A 1 207 ? 4.598 14.738 1.441 1.00 97.44 207 LYS A O 1
ATOM 1689 N N . GLU A 1 208 ? 3.163 13.857 2.922 1.00 97.94 208 GLU A N 1
ATOM 1690 C CA . GLU A 1 208 ? 3.934 12.625 3.127 1.00 97.94 208 GLU A CA 1
ATOM 1691 C C . GLU A 1 208 ? 3.975 11.779 1.843 1.00 97.94 208 GLU A C 1
ATOM 1693 O O . GLU A 1 208 ? 5.036 11.302 1.437 1.00 97.94 208 GLU A O 1
ATOM 1698 N N . LEU A 1 209 ? 2.833 11.653 1.159 1.00 97.88 209 LEU A N 1
ATOM 1699 C CA . LEU A 1 209 ? 2.713 10.953 -0.116 1.00 97.88 209 LEU A CA 1
ATOM 1700 C C . LEU A 1 209 ? 3.609 11.576 -1.189 1.00 97.88 209 LEU A C 1
ATOM 1702 O O . LEU A 1 209 ? 4.290 10.834 -1.888 1.00 97.88 209 LEU A O 1
ATOM 1706 N N . GLU A 1 210 ? 3.653 12.905 -1.298 1.00 97.94 210 GLU A N 1
ATOM 1707 C CA . GLU A 1 210 ? 4.538 13.626 -2.216 1.00 97.94 210 GLU A CA 1
ATOM 1708 C C . GLU A 1 210 ? 6.006 13.283 -1.969 1.00 97.94 210 GLU A C 1
ATOM 1710 O O . GLU A 1 210 ? 6.718 12.919 -2.906 1.00 97.94 210 GLU A O 1
ATOM 1715 N N . GLU A 1 211 ? 6.446 13.331 -0.711 1.00 98.31 211 GLU A N 1
ATOM 1716 C CA . GLU A 1 211 ? 7.824 13.020 -0.338 1.00 98.31 211 GLU A CA 1
ATOM 1717 C C . GLU A 1 211 ? 8.206 11.586 -0.749 1.00 98.31 211 GLU A C 1
ATOM 1719 O O . GLU A 1 211 ? 9.227 11.369 -1.411 1.00 98.31 211 GLU A O 1
ATOM 1724 N N . LYS A 1 212 ? 7.372 10.594 -0.401 1.00 98.44 212 LYS A N 1
ATOM 1725 C CA . LYS A 1 212 ? 7.633 9.180 -0.730 1.00 98.44 212 LYS A CA 1
ATOM 1726 C C . LYS A 1 212 ? 7.539 8.906 -2.223 1.00 98.44 212 LYS A C 1
ATOM 1728 O O . LYS A 1 212 ? 8.341 8.144 -2.759 1.00 98.44 212 LYS A O 1
ATOM 1733 N N . HIS A 1 213 ? 6.616 9.564 -2.909 1.00 98.12 213 HIS A N 1
ATOM 1734 C CA . HIS A 1 213 ? 6.452 9.471 -4.350 1.00 98.12 213 HIS A CA 1
ATOM 1735 C C . HIS A 1 213 ? 7.661 10.038 -5.114 1.00 98.12 213 HIS A C 1
ATOM 1737 O O . HIS A 1 213 ? 8.177 9.389 -6.026 1.00 98.12 213 HIS A O 1
ATOM 1743 N N . GLN A 1 214 ? 8.179 11.202 -4.716 1.00 98.12 214 GLN A N 1
ATOM 1744 C CA . GLN A 1 214 ? 9.402 11.761 -5.301 1.00 98.12 214 GLN A CA 1
ATOM 1745 C C . GLN A 1 214 ? 10.608 10.842 -5.062 1.00 98.12 214 GLN A C 1
ATOM 1747 O O . GLN A 1 214 ? 11.361 10.557 -5.996 1.00 98.12 214 GLN A O 1
ATOM 1752 N N . GLN A 1 215 ? 10.763 10.314 -3.839 1.00 98.38 215 GLN A N 1
ATOM 1753 C CA . GLN A 1 215 ? 11.816 9.341 -3.521 1.00 98.38 215 GLN A CA 1
ATOM 1754 C C . GLN A 1 215 ? 11.696 8.074 -4.377 1.00 98.38 215 GLN A C 1
ATOM 1756 O O . GLN A 1 215 ? 12.708 7.592 -4.887 1.00 98.38 215 GLN A O 1
ATOM 1761 N N . PHE A 1 216 ? 10.478 7.557 -4.576 1.00 98.25 216 PHE A N 1
ATOM 1762 C CA . PHE A 1 216 ? 10.214 6.385 -5.414 1.00 98.25 216 PHE A CA 1
ATOM 1763 C C . PHE A 1 216 ? 10.732 6.593 -6.841 1.00 98.25 216 PHE A C 1
ATOM 1765 O O . PHE A 1 216 ? 11.518 5.782 -7.336 1.00 98.25 216 PHE A O 1
ATOM 1772 N N . HIS A 1 217 ? 10.354 7.701 -7.487 1.00 98.00 217 HIS A N 1
ATOM 1773 C CA . HIS A 1 217 ? 10.790 8.005 -8.852 1.00 98.00 217 HIS A CA 1
ATOM 1774 C C . HIS A 1 217 ? 12.303 8.248 -8.944 1.00 98.00 217 HIS A C 1
ATOM 1776 O O . HIS A 1 217 ? 12.946 7.731 -9.859 1.00 98.00 217 HIS A O 1
ATOM 1782 N N . ALA A 1 218 ? 12.894 8.961 -7.980 1.00 97.81 218 ALA A N 1
ATOM 1783 C CA . ALA A 1 218 ? 14.338 9.191 -7.942 1.00 97.81 218 ALA A CA 1
ATOM 1784 C C . ALA A 1 218 ? 15.126 7.874 -7.822 1.00 97.81 218 ALA A C 1
ATOM 1786 O O . ALA A 1 218 ? 16.110 7.658 -8.534 1.00 97.81 218 ALA A O 1
ATOM 1787 N N . LYS A 1 219 ? 14.670 6.957 -6.958 1.00 98.25 219 LYS A N 1
ATOM 1788 C CA . LYS A 1 219 ? 15.279 5.632 -6.790 1.00 98.25 219 LYS A CA 1
ATOM 1789 C C . LYS A 1 219 ? 15.078 4.748 -8.017 1.00 98.25 219 LYS A C 1
ATOM 1791 O O . LYS A 1 219 ? 16.016 4.073 -8.433 1.00 98.25 219 LYS A O 1
ATOM 1796 N N . ALA A 1 220 ? 13.912 4.811 -8.655 1.00 97.12 220 ALA A N 1
ATOM 1797 C CA . ALA A 1 220 ? 13.643 4.102 -9.902 1.00 97.12 220 ALA A CA 1
ATOM 1798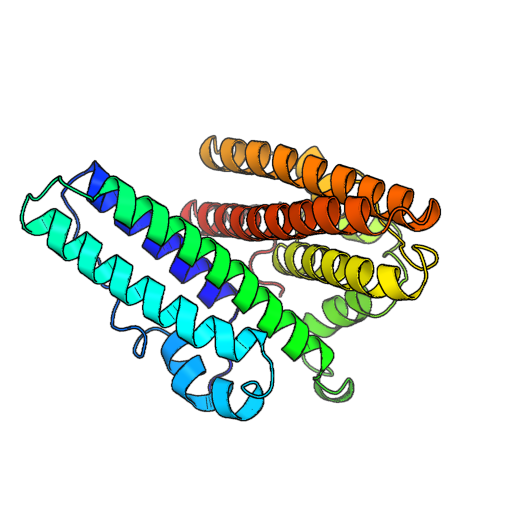 C C . ALA A 1 220 ? 14.595 4.540 -11.029 1.00 97.12 220 ALA A C 1
ATOM 1800 O O . ALA A 1 220 ? 15.192 3.697 -11.708 1.00 97.12 220 ALA A O 1
ATOM 1801 N N . GLU A 1 221 ? 14.799 5.849 -11.199 1.00 96.62 221 GLU A N 1
ATOM 1802 C CA . GLU A 1 221 ? 15.765 6.389 -12.159 1.00 96.62 221 GLU A CA 1
ATOM 1803 C C . GLU A 1 221 ? 17.202 5.967 -11.814 1.00 96.62 221 GLU A C 1
ATOM 1805 O O . GLU A 1 221 ? 17.965 5.539 -12.691 1.00 96.62 221 GLU A O 1
ATOM 1810 N N . GLU A 1 222 ? 17.568 6.019 -10.530 1.00 97.69 222 GLU A N 1
ATOM 1811 C CA . GLU A 1 222 ? 18.870 5.568 -10.044 1.00 97.69 222 GLU A CA 1
ATOM 1812 C C . GLU A 1 222 ? 19.122 4.083 -10.366 1.00 97.69 222 GLU A C 1
ATOM 1814 O O . GLU A 1 222 ? 20.198 3.749 -10.879 1.00 97.69 222 GLU A O 1
ATOM 1819 N N . THR A 1 223 ? 18.136 3.207 -10.150 1.00 97.38 223 THR A N 1
ATOM 1820 C CA . THR A 1 223 ? 18.200 1.785 -10.520 1.00 97.38 223 THR A CA 1
ATOM 1821 C C . THR A 1 223 ? 18.490 1.619 -12.011 1.00 97.38 223 THR A C 1
ATOM 1823 O O . THR A 1 223 ? 19.436 0.915 -12.376 1.00 97.38 223 THR A O 1
ATOM 1826 N N . VAL A 1 224 ? 17.744 2.299 -12.891 1.00 96.12 224 VAL A N 1
ATOM 1827 C CA . VAL A 1 224 ? 17.942 2.211 -14.351 1.00 96.12 224 VAL A CA 1
ATOM 1828 C C . VAL A 1 224 ? 19.327 2.717 -14.757 1.00 96.12 224 VAL A C 1
ATOM 1830 O O . VAL A 1 224 ? 20.013 2.090 -15.570 1.00 96.12 224 VAL A O 1
ATOM 1833 N N . ARG A 1 225 ? 19.784 3.826 -14.170 1.00 96.38 225 ARG A N 1
ATOM 1834 C CA . ARG A 1 225 ? 21.125 4.376 -14.406 1.00 96.38 225 ARG A CA 1
ATOM 1835 C C . ARG A 1 225 ? 22.221 3.379 -14.019 1.00 96.38 225 ARG A C 1
ATOM 1837 O O . ARG A 1 225 ? 23.188 3.225 -14.768 1.00 96.38 225 ARG A O 1
ATOM 1844 N N . LEU A 1 226 ? 22.091 2.704 -12.875 1.00 96.81 226 LEU A N 1
ATOM 1845 C CA . LEU A 1 226 ? 23.044 1.688 -12.414 1.00 96.81 226 LEU A CA 1
ATOM 1846 C C . LEU A 1 226 ? 23.026 0.435 -13.302 1.00 96.81 226 LEU A C 1
ATOM 1848 O O . LEU A 1 226 ? 24.099 -0.062 -13.658 1.00 96.81 226 LEU A O 1
ATOM 1852 N N . LEU A 1 227 ? 21.844 -0.010 -13.741 1.00 95.94 227 LEU A N 1
ATOM 1853 C CA . LEU A 1 227 ? 21.687 -1.117 -14.692 1.00 95.94 227 LEU A CA 1
ATOM 1854 C C . LEU A 1 227 ? 22.383 -0.834 -16.026 1.00 95.94 227 LEU A C 1
ATOM 1856 O O . LEU A 1 227 ? 23.155 -1.663 -16.507 1.00 95.94 227 LEU A O 1
ATOM 1860 N N . ARG A 1 228 ? 22.197 0.367 -16.587 1.00 94.75 228 ARG A N 1
ATOM 1861 C CA . ARG A 1 228 ? 22.863 0.792 -17.834 1.00 94.75 228 ARG A CA 1
ATOM 1862 C C . ARG A 1 228 ? 24.389 0.829 -17.704 1.00 94.75 228 ARG A C 1
ATOM 1864 O O . ARG A 1 228 ? 25.099 0.606 -18.681 1.00 94.75 228 ARG A O 1
ATOM 1871 N N . ARG A 1 229 ? 24.903 1.066 -16.491 1.00 96.44 229 ARG A N 1
ATOM 1872 C CA . ARG A 1 229 ? 26.337 1.008 -16.149 1.00 96.44 229 ARG A CA 1
ATOM 1873 C C . ARG A 1 229 ? 26.825 -0.400 -15.784 1.00 96.44 229 ARG A C 1
ATOM 1875 O O . ARG A 1 229 ? 27.986 -0.544 -15.415 1.00 96.44 229 ARG A O 1
ATOM 1882 N N . LYS A 1 230 ? 25.969 -1.425 -15.879 1.00 96.12 230 LYS A N 1
ATOM 1883 C CA . LYS A 1 230 ? 26.250 -2.821 -15.496 1.00 96.12 230 LYS A CA 1
ATOM 1884 C C . LYS A 1 230 ? 26.658 -2.994 -14.024 1.00 96.12 230 LYS A C 1
ATOM 1886 O O . LYS A 1 230 ? 27.332 -3.961 -13.679 1.00 96.12 230 LYS A O 1
ATOM 1891 N N . ASN A 1 231 ? 26.249 -2.078 -13.142 1.00 97.06 231 ASN A N 1
ATOM 1892 C CA . ASN A 1 231 ? 26.477 -2.204 -11.702 1.00 97.06 231 ASN A CA 1
ATOM 1893 C C . ASN A 1 231 ? 25.284 -2.905 -11.030 1.00 97.06 231 ASN A C 1
ATOM 1895 O O . ASN A 1 231 ? 24.475 -2.270 -10.353 1.00 97.06 231 ASN A O 1
ATOM 1899 N N . PHE A 1 232 ? 25.183 -4.220 -11.243 1.00 95.69 232 PHE A N 1
ATOM 1900 C CA . PHE A 1 232 ? 24.020 -5.024 -10.850 1.00 95.69 232 PHE A CA 1
ATOM 1901 C C . PHE A 1 232 ? 23.781 -5.073 -9.340 1.00 95.69 232 PHE A C 1
ATOM 1903 O O . PHE A 1 232 ? 22.647 -4.937 -8.885 1.00 95.69 232 PHE A O 1
ATOM 1910 N N . ARG A 1 233 ? 24.854 -5.203 -8.552 1.00 97.00 233 ARG A N 1
ATOM 1911 C CA . ARG A 1 233 ? 24.754 -5.275 -7.090 1.00 97.00 233 ARG A CA 1
ATOM 1912 C C . ARG A 1 233 ? 24.198 -3.980 -6.506 1.00 97.00 233 ARG A C 1
ATOM 1914 O O . ARG A 1 233 ? 23.288 -4.018 -5.687 1.00 97.00 233 ARG A O 1
ATOM 1921 N N . SER A 1 234 ? 24.721 -2.827 -6.929 1.00 98.00 234 SER A N 1
ATOM 1922 C CA . SER A 1 234 ? 24.173 -1.549 -6.469 1.00 98.00 234 SER A CA 1
ATOM 1923 C C . SER A 1 234 ? 22.756 -1.325 -6.995 1.00 98.00 234 SER A C 1
ATOM 1925 O O . SER A 1 234 ? 21.931 -0.815 -6.248 1.00 98.00 234 SER A O 1
ATOM 1927 N N . SER A 1 235 ? 22.444 -1.718 -8.239 1.00 97.06 235 SER A N 1
ATOM 1928 C CA . SER A 1 235 ? 21.078 -1.565 -8.756 1.00 97.06 235 SER A CA 1
ATOM 1929 C C . SER A 1 235 ? 20.060 -2.410 -7.999 1.00 97.06 235 SER A C 1
ATOM 1931 O O . SER A 1 235 ? 18.943 -1.948 -7.819 1.00 97.06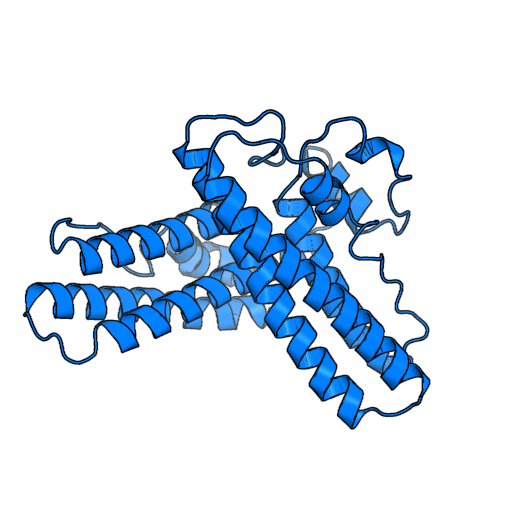 235 SER A O 1
ATOM 1933 N N . GLU A 1 236 ? 20.426 -3.612 -7.543 1.00 96.88 236 GLU A N 1
ATOM 1934 C CA . GLU A 1 236 ? 19.554 -4.474 -6.735 1.00 96.88 236 GLU A CA 1
ATOM 1935 C C . GLU A 1 236 ? 19.246 -3.843 -5.372 1.00 96.88 236 GLU A C 1
ATOM 1937 O O . GLU A 1 236 ? 18.088 -3.786 -4.972 1.00 96.88 236 GLU A O 1
ATOM 1942 N N . ILE A 1 237 ? 20.260 -3.290 -4.697 1.00 97.88 237 ILE A N 1
ATOM 1943 C CA . ILE A 1 237 ? 20.071 -2.577 -3.424 1.00 97.88 237 ILE A CA 1
ATOM 1944 C C . ILE A 1 237 ? 19.106 -1.400 -3.613 1.00 97.88 237 ILE A C 1
ATOM 1946 O O . ILE A 1 237 ? 18.116 -1.302 -2.897 1.00 97.88 237 ILE A O 1
ATOM 1950 N N . VAL A 1 238 ? 19.348 -0.552 -4.618 1.00 98.19 238 VAL A N 1
ATOM 1951 C CA . VAL A 1 238 ? 18.480 0.603 -4.906 1.00 98.19 238 VAL A CA 1
ATOM 1952 C C . VAL A 1 238 ? 17.082 0.156 -5.351 1.00 98.19 238 VAL A C 1
ATOM 1954 O O . VAL A 1 238 ? 16.094 0.784 -4.994 1.00 98.19 238 VAL A O 1
ATOM 1957 N N . TYR A 1 239 ? 16.963 -0.950 -6.091 1.00 97.81 239 TYR A N 1
ATOM 1958 C CA . TYR A 1 239 ? 15.666 -1.511 -6.472 1.00 97.81 239 TYR A CA 1
ATOM 1959 C C . TYR A 1 239 ? 14.847 -1.959 -5.254 1.00 97.81 239 TYR A C 1
ATOM 1961 O O . TYR A 1 239 ? 13.639 -1.733 -5.215 1.00 97.81 239 TYR A O 1
ATOM 1969 N N . ASN A 1 240 ? 15.483 -2.534 -4.234 1.00 97.38 240 ASN A N 1
ATOM 1970 C CA . ASN A 1 240 ? 14.786 -2.874 -2.995 1.00 97.38 240 ASN A CA 1
ATOM 1971 C C . ASN A 1 240 ? 14.239 -1.620 -2.291 1.00 97.38 240 ASN A C 1
ATOM 1973 O O . ASN A 1 240 ? 13.120 -1.667 -1.776 1.00 97.38 240 ASN A O 1
ATOM 1977 N N . ASP A 1 241 ? 14.954 -0.487 -2.352 1.00 98.19 241 ASP A N 1
ATOM 1978 C CA . ASP A 1 241 ? 14.429 0.803 -1.879 1.00 98.19 241 ASP A CA 1
ATOM 1979 C C . ASP A 1 241 ? 13.181 1.220 -2.680 1.00 98.19 241 ASP A C 1
ATOM 1981 O O . ASP A 1 241 ? 12.204 1.685 -2.094 1.00 98.19 241 ASP A O 1
ATOM 1985 N N . VAL A 1 242 ? 13.167 1.016 -4.006 1.00 97.75 242 VAL A N 1
ATOM 1986 C CA . VAL A 1 242 ? 11.989 1.284 -4.860 1.00 97.75 242 VAL A CA 1
ATOM 1987 C C . VAL A 1 242 ? 10.791 0.443 -4.424 1.00 97.75 242 VAL A C 1
ATOM 1989 O O . VAL A 1 242 ? 9.685 0.968 -4.319 1.00 97.75 242 VAL A O 1
ATOM 1992 N N . VAL A 1 243 ? 10.988 -0.848 -4.142 1.00 96.88 243 VAL A N 1
ATOM 1993 C CA . VAL A 1 243 ? 9.909 -1.732 -3.671 1.00 96.88 243 VAL A CA 1
ATOM 1994 C C . VAL A 1 243 ? 9.374 -1.268 -2.315 1.00 96.88 243 VAL A C 1
ATOM 1996 O O . VAL A 1 243 ? 8.157 -1.192 -2.143 1.00 96.88 243 VAL A O 1
ATOM 1999 N N . ALA A 1 244 ? 10.256 -0.916 -1.375 1.00 97.12 244 ALA A N 1
ATOM 2000 C CA . ALA A 1 244 ? 9.859 -0.401 -0.065 1.00 97.12 244 ALA A CA 1
ATOM 2001 C C . ALA A 1 244 ? 9.075 0.919 -0.184 1.00 97.12 244 ALA A C 1
ATOM 2003 O O . ALA A 1 244 ? 7.986 1.043 0.370 1.00 97.12 244 ALA A O 1
ATOM 2004 N N . LEU A 1 245 ? 9.566 1.872 -0.980 1.00 98.06 245 LEU A N 1
ATOM 2005 C CA . LEU A 1 245 ? 8.874 3.137 -1.243 1.00 98.06 245 LEU A CA 1
ATOM 2006 C C . LEU A 1 245 ? 7.543 2.928 -1.973 1.00 98.06 245 LEU A C 1
ATOM 2008 O O . LEU A 1 245 ? 6.569 3.614 -1.679 1.00 98.06 245 LEU A O 1
ATOM 2012 N N . GLY A 1 246 ? 7.468 1.952 -2.880 1.00 97.19 246 GLY A N 1
ATOM 2013 C CA . GLY A 1 246 ? 6.228 1.569 -3.549 1.00 97.19 246 GLY A CA 1
ATOM 2014 C C . GLY A 1 246 ? 5.161 1.104 -2.556 1.00 97.19 246 GLY A C 1
ATOM 2015 O O . GLY A 1 246 ? 4.009 1.517 -2.665 1.00 97.19 246 GLY A O 1
ATOM 2016 N N . ARG A 1 247 ? 5.538 0.313 -1.541 1.00 97.62 247 ARG A N 1
ATOM 2017 C CA . ARG A 1 247 ? 4.623 -0.077 -0.451 1.00 97.62 247 ARG A CA 1
ATOM 2018 C C . ARG A 1 247 ? 4.091 1.139 0.302 1.00 97.62 247 ARG A C 1
ATOM 2020 O O . ARG A 1 247 ? 2.883 1.230 0.508 1.00 97.62 247 ARG A O 1
ATOM 2027 N N . GLU A 1 248 ? 4.963 2.085 0.650 1.00 98.31 248 GLU A N 1
ATOM 2028 C CA . GLU A 1 248 ? 4.555 3.320 1.335 1.00 98.31 248 GLU A CA 1
ATOM 2029 C C . GLU A 1 248 ? 3.608 4.167 0.475 1.00 98.31 248 GLU A C 1
ATOM 2031 O O . GLU A 1 248 ? 2.575 4.615 0.965 1.00 98.31 248 GLU A O 1
ATOM 2036 N N . VAL A 1 249 ? 3.894 4.336 -0.822 1.00 98.31 249 VAL A N 1
ATOM 2037 C CA . VAL A 1 249 ? 3.019 5.076 -1.751 1.00 98.31 249 VAL A CA 1
ATOM 2038 C C . VAL A 1 249 ? 1.626 4.441 -1.818 1.00 98.31 249 VAL A C 1
ATOM 2040 O O . VAL A 1 249 ? 0.622 5.140 -1.691 1.00 98.31 249 VAL A O 1
ATOM 2043 N N . LEU A 1 250 ? 1.538 3.115 -1.970 1.00 98.19 250 LEU A N 1
ATOM 2044 C CA . LEU A 1 250 ? 0.264 2.384 -2.017 1.00 98.19 250 LEU A CA 1
ATOM 2045 C C . LEU A 1 250 ? -0.530 2.509 -0.706 1.00 98.19 250 LEU A C 1
ATOM 2047 O O . LEU A 1 250 ? -1.754 2.688 -0.726 1.00 98.19 250 LEU A O 1
ATOM 2051 N N . TYR A 1 251 ? 0.162 2.434 0.429 1.00 98.56 251 TYR A N 1
ATOM 2052 C CA . TYR A 1 251 ? -0.429 2.611 1.751 1.00 98.56 251 TYR A CA 1
ATOM 2053 C C . TYR A 1 251 ? -0.962 4.035 1.954 1.00 98.56 251 TYR A C 1
ATOM 2055 O O . TYR A 1 251 ? -2.127 4.211 2.310 1.00 98.56 251 TYR A O 1
ATOM 2063 N N . LEU A 1 252 ? -0.166 5.058 1.637 1.00 98.12 252 LEU A N 1
ATOM 2064 C CA . LEU A 1 252 ? -0.567 6.460 1.761 1.00 98.12 252 LEU A CA 1
ATOM 2065 C C . LEU A 1 252 ? -1.733 6.810 0.831 1.00 98.12 252 LEU A C 1
ATOM 2067 O O . LEU A 1 252 ? -2.659 7.490 1.261 1.00 98.12 252 LEU A O 1
ATOM 2071 N N . LEU A 1 253 ? -1.769 6.268 -0.390 1.00 97.44 253 LEU A N 1
ATOM 2072 C CA . LEU A 1 253 ? -2.936 6.369 -1.276 1.00 97.44 253 LEU A CA 1
ATOM 2073 C C . LEU A 1 253 ? -4.209 5.789 -0.635 1.00 97.44 253 LEU A C 1
ATOM 2075 O O . LEU A 1 253 ? -5.296 6.333 -0.798 1.00 97.44 253 LEU A O 1
ATOM 2079 N N . THR A 1 254 ? -4.082 4.702 0.129 1.00 97.25 254 THR A N 1
ATOM 2080 C CA . THR A 1 254 ? -5.194 4.100 0.890 1.00 97.25 254 THR A CA 1
ATOM 2081 C C . THR A 1 254 ? -5.611 4.933 2.089 1.00 97.25 254 THR A C 1
ATOM 2083 O O . THR A 1 254 ? -6.805 5.063 2.343 1.00 97.25 254 THR A O 1
ATOM 2086 N N . ARG A 1 255 ? -4.668 5.583 2.774 1.00 97.12 255 ARG A N 1
ATOM 2087 C CA . ARG A 1 255 ? -5.002 6.558 3.818 1.00 97.12 255 ARG A CA 1
ATOM 2088 C C . ARG A 1 255 ? -5.735 7.771 3.254 1.00 97.12 255 ARG A C 1
ATOM 2090 O O . ARG A 1 255 ? -6.746 8.158 3.823 1.00 97.12 255 ARG A O 1
ATOM 2097 N N . VAL A 1 256 ? -5.284 8.318 2.121 1.00 94.81 256 VAL A N 1
ATOM 2098 C CA . VAL A 1 256 ? -5.983 9.408 1.417 1.00 94.81 256 VAL A CA 1
ATOM 2099 C C . VAL A 1 256 ? -7.431 9.007 1.117 1.00 94.81 256 VAL A C 1
ATOM 2101 O O . VAL A 1 256 ? -8.355 9.746 1.447 1.00 94.81 256 VAL A O 1
ATOM 2104 N N . GLU A 1 257 ? -7.631 7.824 0.536 1.00 93.62 257 GLU A N 1
ATOM 2105 C CA . GLU A 1 257 ? -8.957 7.284 0.218 1.00 93.62 257 GLU A CA 1
ATOM 2106 C C . GLU A 1 257 ? -9.851 7.143 1.459 1.00 93.62 257 GLU A C 1
ATOM 2108 O O . GLU A 1 257 ? -10.987 7.620 1.454 1.00 93.62 257 GLU A O 1
ATOM 2113 N N . LEU A 1 258 ? -9.327 6.563 2.543 1.00 94.00 258 LEU A N 1
ATOM 2114 C CA . LEU A 1 258 ? -10.045 6.437 3.811 1.00 94.00 258 LEU A CA 1
ATOM 2115 C C . LEU A 1 258 ? -10.445 7.805 4.382 1.00 94.00 258 LEU A C 1
ATOM 2117 O O . LEU A 1 258 ? -11.595 7.987 4.782 1.00 94.00 258 LEU A O 1
ATOM 2121 N N . THR A 1 259 ? -9.530 8.777 4.404 1.00 93.12 259 THR A N 1
ATOM 2122 C CA . THR A 1 259 ? -9.820 10.113 4.942 1.00 93.12 259 THR A CA 1
ATOM 2123 C C . THR A 1 259 ? -10.894 10.823 4.118 1.00 93.12 259 THR A C 1
ATOM 2125 O O . THR A 1 259 ? -11.801 11.429 4.689 1.00 93.12 259 THR A O 1
ATOM 2128 N N . PHE A 1 260 ? -10.876 10.687 2.786 1.00 89.44 260 PHE A N 1
ATOM 2129 C CA . PHE A 1 260 ? -11.965 11.198 1.950 1.00 89.44 260 PHE A CA 1
ATOM 2130 C C . PHE A 1 260 ? -13.308 10.543 2.292 1.00 89.44 260 PHE A C 1
ATOM 2132 O O . PHE A 1 260 ? -14.287 11.265 2.491 1.00 89.44 260 PHE A O 1
ATOM 2139 N N . LEU A 1 261 ? -13.350 9.214 2.445 1.00 89.25 261 LEU A N 1
ATOM 2140 C CA . LEU A 1 261 ? -14.565 8.486 2.835 1.00 89.25 261 LEU A CA 1
ATOM 2141 C C . LEU A 1 261 ? -15.112 8.943 4.197 1.00 89.25 261 LEU A C 1
ATOM 2143 O O . LEU A 1 261 ? -16.319 9.137 4.340 1.00 89.25 261 LEU A O 1
ATOM 2147 N N . GLN A 1 262 ? -14.241 9.159 5.184 1.00 90.00 262 GLN A N 1
ATOM 2148 C CA . GLN A 1 262 ? -14.632 9.597 6.529 1.00 90.00 262 GLN A CA 1
ATOM 2149 C C . GLN A 1 262 ? -15.078 11.061 6.585 1.00 90.00 262 GLN A C 1
ATOM 2151 O O . GLN A 1 262 ? -15.970 11.402 7.359 1.00 90.00 262 GLN A O 1
ATOM 2156 N N . SER A 1 263 ? -14.497 11.931 5.754 1.00 86.75 263 SER A N 1
ATOM 2157 C CA . SER A 1 263 ? -14.823 13.362 5.742 1.00 86.75 263 SER A CA 1
ATOM 2158 C C . SER A 1 263 ? -16.246 13.670 5.250 1.00 86.75 263 SER A C 1
ATOM 2160 O O . SER A 1 263 ? -16.677 14.823 5.307 1.00 86.75 263 SER A O 1
ATOM 2162 N N . GLY A 1 264 ? -16.959 12.686 4.677 1.00 74.56 264 GLY A N 1
ATOM 2163 C CA . GLY A 1 264 ? -18.245 12.885 3.992 1.00 74.56 264 GLY A CA 1
ATOM 2164 C C . GLY A 1 264 ? -18.154 13.802 2.765 1.00 74.56 264 GLY A C 1
ATOM 2165 O O . GLY A 1 264 ? -19.143 14.023 2.065 1.00 74.56 264 GLY A O 1
ATOM 2166 N N . THR A 1 265 ? -16.963 14.330 2.480 1.00 65.81 265 THR A N 1
ATOM 2167 C CA . THR A 1 265 ? -16.671 15.115 1.298 1.00 65.81 265 THR A CA 1
ATOM 2168 C C . THR A 1 265 ? -16.390 14.108 0.200 1.00 65.81 265 THR A C 1
ATOM 2170 O O . THR A 1 265 ? -15.281 13.587 0.095 1.00 65.81 265 THR A O 1
ATOM 2173 N N . VAL A 1 266 ? -17.392 13.830 -0.640 1.00 58.38 266 VAL A N 1
ATOM 2174 C CA . VAL A 1 266 ? -17.137 13.261 -1.970 1.00 58.38 266 VAL A CA 1
ATOM 2175 C C . VAL A 1 266 ? -16.360 14.332 -2.719 1.00 58.38 266 VAL A C 1
ATOM 2177 O O . VAL A 1 266 ? -16.933 15.214 -3.359 1.00 58.38 266 VAL A O 1
ATOM 2180 N N . ALA A 1 267 ? -15.050 14.368 -2.498 1.00 54.81 267 ALA A N 1
ATOM 2181 C CA . ALA A 1 267 ? -14.231 15.423 -3.032 1.00 54.81 267 ALA A CA 1
ATOM 2182 C C . ALA A 1 267 ? -14.312 15.331 -4.546 1.00 54.81 267 ALA A C 1
ATOM 2184 O O . ALA A 1 267 ? -14.053 14.283 -5.136 1.00 54.81 267 ALA A O 1
ATOM 2185 N N . SER A 1 268 ? -14.607 16.459 -5.185 1.00 60.50 268 SER A N 1
ATOM 2186 C CA . SER A 1 268 ? -14.550 16.609 -6.638 1.00 60.50 268 SER A CA 1
ATOM 2187 C C . SER A 1 268 ? -13.152 16.341 -7.218 1.00 60.50 268 SER A C 1
ATOM 2189 O O . SER A 1 268 ? -12.943 16.593 -8.395 1.00 60.50 268 SER A O 1
ATOM 2191 N N . SER A 1 269 ? -12.189 15.910 -6.398 1.00 65.31 269 SER A N 1
ATOM 2192 C CA . SER A 1 269 ? -10.789 15.674 -6.720 1.00 65.31 269 SER A CA 1
ATOM 2193 C C . SER A 1 269 ? -10.338 14.217 -6.555 1.00 65.31 269 SER A C 1
ATOM 2195 O O . SER A 1 269 ? -9.187 13.930 -6.883 1.00 65.31 269 SER A O 1
ATOM 2197 N N . VAL A 1 270 ? -11.184 13.280 -6.097 1.00 67.31 270 VAL A N 1
ATOM 2198 C CA . VAL A 1 270 ? -10.817 11.851 -5.991 1.00 67.31 270 VAL A CA 1
ATOM 2199 C C . VAL A 1 270 ? -11.972 10.940 -6.408 1.00 67.31 270 VAL A C 1
ATOM 2201 O O . VAL A 1 270 ? -13.081 11.050 -5.894 1.00 67.31 270 VAL A O 1
ATOM 2204 N N . ASN A 1 271 ? -11.703 10.014 -7.332 1.00 73.62 271 ASN A N 1
ATOM 2205 C CA . ASN A 1 271 ? -12.612 8.928 -7.676 1.00 73.62 271 ASN A CA 1
ATOM 2206 C C . ASN A 1 271 ? -12.236 7.712 -6.830 1.00 73.62 271 ASN A C 1
ATOM 2208 O O . ASN A 1 271 ? -11.292 6.991 -7.147 1.00 73.62 271 ASN A O 1
ATOM 2212 N N . VAL A 1 272 ? -12.979 7.524 -5.741 1.00 59.94 272 VAL A N 1
ATOM 2213 C CA . VAL A 1 272 ? -12.803 6.408 -4.801 1.00 59.94 272 VAL A CA 1
ATOM 2214 C C . VAL A 1 272 ? -13.394 5.105 -5.351 1.00 59.94 272 VAL A C 1
ATOM 2216 O O . VAL A 1 272 ? -12.969 4.020 -4.977 1.00 59.94 272 VAL A O 1
ATOM 2219 N N . PHE A 1 273 ? -14.360 5.184 -6.269 1.00 52.94 273 PHE A N 1
ATOM 2220 C CA . PHE A 1 273 ? -15.163 4.017 -6.645 1.00 52.94 273 PHE A CA 1
ATOM 2221 C C . PHE A 1 273 ? -14.817 3.411 -8.007 1.00 52.94 273 PHE A C 1
ATOM 2223 O O . PHE A 1 273 ? -15.363 2.368 -8.356 1.00 52.94 273 PHE A O 1
ATOM 2230 N N . GLY A 1 274 ? -13.917 4.021 -8.789 1.00 49.03 274 GLY A N 1
ATOM 2231 C CA . GLY A 1 274 ? -13.523 3.497 -10.107 1.00 49.03 274 GLY A CA 1
ATOM 2232 C C . GLY A 1 274 ? -14.708 3.215 -11.050 1.00 49.03 274 GLY A C 1
ATOM 2233 O O . GLY A 1 274 ? -14.589 2.389 -11.958 1.00 49.03 274 GLY A O 1
ATOM 2234 N N . HIS A 1 275 ? -15.861 3.844 -10.792 1.00 42.41 275 HIS A N 1
ATOM 2235 C CA . HIS A 1 275 ? -17.092 3.734 -11.574 1.00 42.41 275 HIS A CA 1
ATOM 2236 C C . HIS A 1 275 ? -17.093 4.737 -12.728 1.00 42.41 275 HIS A C 1
ATOM 2238 O O . HIS A 1 275 ? -16.601 5.876 -12.531 1.00 42.41 275 HIS A O 1
#